Protein AF-A0A419TA39-F1 (afdb_monomer)

Radius of gyration: 21.39 Å; Cα contacts (8 Å, |Δi|>4): 377; chains: 1; bounding box: 49×34×81 Å

Foldseek 3Di:
DQLLLVLLVVVLVCLVVCVCVVLCVLLVHDSVRSNVLSVQLVCQQVPPDWDDPDLAETERCNQAVSLVVSLVVSLVVPDDPQLNVLLVVLQLVLLVQLLVLCVVQVVCVVVDPDDSLLVSLLSSLVSLCVRNLRLSSSLSSQLSSLQNNLVVVSVVCVVVVNSHHGYRRPDSSVSSNSSSNVSNNVCSVVVVVVVCVVVPVDPQPQWDDDPHDTDGVVVVVVVVVVVVVVVD

Sequence (232 aa):
MSIGIIILIGTTILIFSGLSQRALDRLRLNDKQALLVVISIIFSTFFLPDIKITDLVYINIGGAIIPLILVLYLFIKAGTKKEKLRAIVGGILSGFAIYLAGKILSGKPESFLFDLNILYGITGGIIAYILGRSRRSAFIAGVLGVIFSDIIQFILNIYRGYNVPVFFGGAGAFDSTILAGVSALFLAETIGEFREKIQGGTNKKDMKFEGGEFTNILDERVKIKRDDENEK

InterPro domains:
  IPR011672 Protein of unknown function DUF1614 [PF07758] (44-187)

Mean predicted aligned error: 8.71 Å

Solvent-accessible surface area (backbone atoms only — not comparable to full-atom values): 11677 Å² total; per-residue (Å²): 130,63,64,28,59,54,50,48,53,53,49,50,52,34,49,78,70,54,73,35,48,68,64,32,54,66,53,75,40,54,71,68,58,50,48,50,52,51,52,49,27,56,49,31,61,77,74,49,77,62,46,73,79,50,96,48,38,30,39,18,50,27,31,32,51,50,52,47,51,51,36,50,54,42,55,70,70,47,89,43,73,67,51,47,51,25,15,52,54,12,8,52,55,10,4,52,50,34,39,48,48,50,67,65,49,68,80,51,63,89,79,51,98,60,64,64,39,57,53,39,4,49,52,12,3,54,43,0,18,72,49,23,54,40,43,48,21,0,24,34,0,3,36,40,3,47,56,41,18,47,49,51,53,48,55,52,30,55,75,71,70,46,94,65,67,41,52,38,22,29,81,55,42,21,28,15,19,48,37,2,21,51,46,1,27,49,52,16,46,60,53,44,51,52,50,48,49,73,76,58,70,62,94,63,78,47,55,46,81,57,100,90,46,79,45,49,55,63,60,52,55,52,47,54,54,53,55,65,62,72,77,112

Secondary structure (DSSP, 8-state):
--HHHHHHHHHHHHHHTTTTHHHHHHHT--HHHHHHHHHHHHHHHHH---EEEETTEEE-IIIIIHHHHHHHHHHHH-S-HHHHHHHHHHHHHHHHHHHHHHHHHTT-GGG-SS-HHHHHHHHHHHHHHHHH-SHHHHHHHHHHHHHHHHHHHHHHHHHTT----EEET-HHHHHHHHHHHHHHHHHHHHHHHHHHHHTTS-SSTTEEEETTEEEEHHHHHHHHHHHHHHT-

Structure (mmCIF, N/CA/C/O backbone):
data_AF-A0A419TA39-F1
#
_entry.id   AF-A0A419T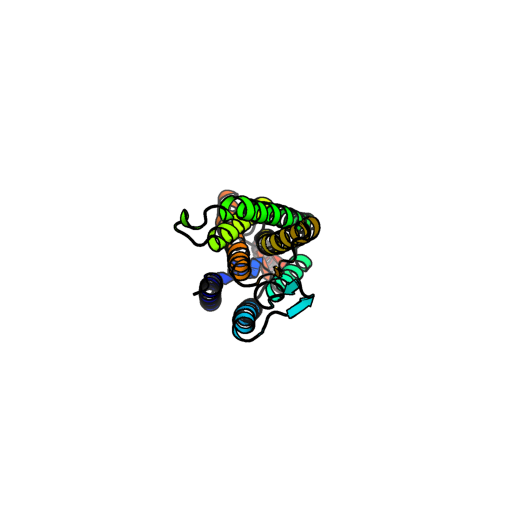A39-F1
#
loop_
_atom_site.group_PDB
_atom_site.id
_atom_site.type_symbol
_atom_site.label_atom_id
_atom_site.label_alt_id
_atom_site.label_comp_id
_atom_site.label_asym_id
_atom_site.label_entity_id
_atom_site.label_seq_id
_atom_site.pdbx_PDB_ins_code
_atom_site.Cartn_x
_atom_site.Cartn_y
_atom_site.Cartn_z
_atom_site.occupancy
_atom_site.B_iso_or_equiv
_atom_site.auth_seq_id
_atom_site.auth_comp_id
_atom_site.auth_asym_id
_atom_site.auth_atom_id
_atom_site.pdbx_PDB_model_num
ATOM 1 N N . MET A 1 1 ? 11.536 16.182 -4.884 1.00 67.38 1 MET A N 1
ATOM 2 C CA . MET A 1 1 ? 11.483 15.241 -3.740 1.00 67.38 1 MET A CA 1
ATOM 3 C C . MET A 1 1 ? 10.388 14.234 -4.027 1.00 67.38 1 MET A C 1
ATOM 5 O O . MET A 1 1 ? 9.363 14.659 -4.545 1.00 67.38 1 MET A O 1
ATOM 9 N N . SER A 1 2 ? 10.600 12.946 -3.742 1.00 89.12 2 SER A N 1
ATOM 10 C CA . SER A 1 2 ? 9.552 11.930 -3.931 1.00 89.12 2 SER A CA 1
ATOM 11 C C . SER A 1 2 ? 8.360 12.246 -3.020 1.00 89.12 2 SER A C 1
ATOM 13 O O . SER A 1 2 ? 8.537 12.590 -1.844 1.00 89.12 2 SER A O 1
ATOM 15 N N . ILE A 1 3 ? 7.146 12.178 -3.569 1.00 91.69 3 ILE A N 1
ATOM 16 C CA . ILE A 1 3 ? 5.930 12.520 -2.820 1.00 91.69 3 ILE A CA 1
ATOM 17 C C . ILE A 1 3 ? 5.660 11.490 -1.718 1.00 91.69 3 ILE A C 1
ATOM 19 O O . ILE A 1 3 ? 5.201 11.850 -0.636 1.00 91.69 3 ILE A O 1
ATOM 23 N N . GLY A 1 4 ? 6.028 10.227 -1.943 1.00 93.00 4 GLY A N 1
ATOM 24 C CA . GLY A 1 4 ? 5.956 9.159 -0.954 1.00 93.00 4 GLY A CA 1
ATOM 25 C C . GLY A 1 4 ? 6.785 9.480 0.286 1.00 93.00 4 GLY A C 1
ATOM 26 O O . GLY A 1 4 ? 6.287 9.336 1.399 1.00 93.00 4 GLY A O 1
ATOM 27 N N . ILE A 1 5 ? 8.002 10.013 0.126 1.00 95.00 5 ILE A N 1
ATOM 28 C CA . ILE A 1 5 ? 8.833 10.439 1.265 1.00 95.00 5 ILE A CA 1
ATOM 29 C C . ILE A 1 5 ? 8.151 11.566 2.047 1.00 95.00 5 ILE A C 1
ATOM 31 O O . ILE A 1 5 ? 8.101 11.512 3.274 1.00 95.00 5 ILE A O 1
ATOM 35 N N . ILE A 1 6 ? 7.577 12.557 1.358 1.00 95.44 6 ILE A N 1
ATOM 36 C CA . ILE A 1 6 ? 6.848 13.658 2.009 1.00 95.44 6 ILE A CA 1
ATOM 37 C C . ILE A 1 6 ? 5.670 13.108 2.826 1.00 95.44 6 ILE A C 1
ATOM 39 O O . ILE A 1 6 ? 5.486 13.487 3.984 1.00 95.44 6 ILE A O 1
ATOM 43 N N . ILE A 1 7 ? 4.908 12.170 2.259 1.00 96.19 7 ILE A N 1
ATOM 44 C CA . ILE A 1 7 ? 3.781 11.520 2.937 1.00 96.19 7 ILE A CA 1
ATOM 45 C C . ILE A 1 7 ? 4.253 10.709 4.145 1.00 96.19 7 ILE A C 1
ATOM 47 O O . ILE A 1 7 ? 3.605 10.754 5.188 1.00 96.19 7 ILE A O 1
ATOM 51 N N . LEU A 1 8 ? 5.372 9.988 4.050 1.00 97.00 8 LEU A N 1
ATOM 52 C CA . LEU A 1 8 ? 5.925 9.216 5.169 1.00 97.00 8 LEU A CA 1
ATOM 53 C C . LEU A 1 8 ? 6.427 10.119 6.297 1.00 97.00 8 LEU A C 1
ATOM 55 O O . LEU A 1 8 ? 6.184 9.820 7.466 1.00 97.00 8 LEU A O 1
ATOM 59 N N . ILE A 1 9 ? 7.066 11.244 5.970 1.00 96.88 9 ILE A N 1
ATOM 60 C CA . ILE A 1 9 ? 7.462 12.256 6.958 1.00 96.88 9 ILE A CA 1
ATOM 61 C C . ILE A 1 9 ? 6.215 12.832 7.638 1.00 96.88 9 ILE A C 1
ATOM 63 O O . ILE A 1 9 ? 6.140 12.849 8.866 1.00 96.88 9 ILE A O 1
ATOM 67 N N . GLY A 1 10 ? 5.197 13.223 6.866 1.00 96.81 10 GLY A N 1
ATOM 68 C CA . GLY A 1 10 ? 3.920 13.685 7.414 1.00 96.81 10 GLY A CA 1
ATOM 69 C C . GLY A 1 10 ? 3.252 12.632 8.304 1.00 96.81 10 GLY A C 1
ATOM 70 O O . GLY A 1 10 ? 2.831 12.931 9.417 1.00 96.81 10 GLY A O 1
ATOM 71 N N . THR A 1 11 ? 3.240 11.372 7.866 1.00 96.31 11 THR A N 1
ATOM 72 C CA . THR A 1 11 ? 2.708 10.239 8.637 1.00 96.31 11 THR A CA 1
ATOM 73 C C . THR A 1 11 ? 3.475 10.055 9.945 1.00 96.31 11 THR A C 1
ATOM 75 O O . THR A 1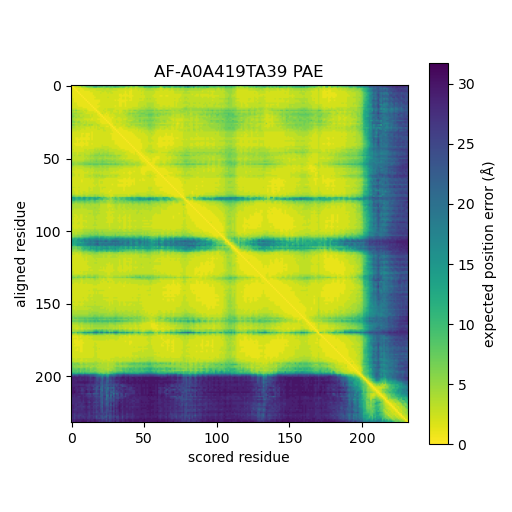 11 ? 2.860 9.863 10.988 1.00 96.31 11 THR A O 1
ATOM 78 N N . THR A 1 12 ? 4.802 10.184 9.922 1.00 96.62 12 THR A N 1
ATOM 79 C CA . THR A 1 12 ? 5.656 10.124 11.118 1.00 96.62 12 THR A CA 1
ATOM 80 C C . THR A 1 12 ? 5.260 11.201 12.128 1.00 96.62 12 THR A C 1
ATOM 82 O O . THR A 1 12 ? 5.055 10.896 13.302 1.00 96.62 12 THR A O 1
ATOM 85 N N . ILE A 1 13 ? 5.069 12.443 11.672 1.00 96.94 13 ILE A N 1
ATOM 86 C CA . ILE A 1 13 ? 4.620 13.562 12.515 1.00 96.94 13 ILE A CA 1
ATOM 87 C C . ILE A 1 13 ? 3.228 13.282 13.108 1.00 96.94 13 ILE A C 1
ATOM 89 O O . ILE A 1 13 ? 3.001 13.509 14.298 1.00 96.94 13 ILE A O 1
ATOM 93 N N . LEU A 1 14 ? 2.297 12.744 12.314 1.00 95.50 14 LEU A N 1
ATOM 94 C CA . LEU A 1 14 ? 0.956 12.380 12.790 1.00 95.50 14 LEU A CA 1
ATOM 95 C C . LEU A 1 14 ? 0.980 11.257 13.841 1.00 95.50 14 LEU A C 1
ATOM 97 O O . LEU A 1 14 ? 0.165 11.264 14.76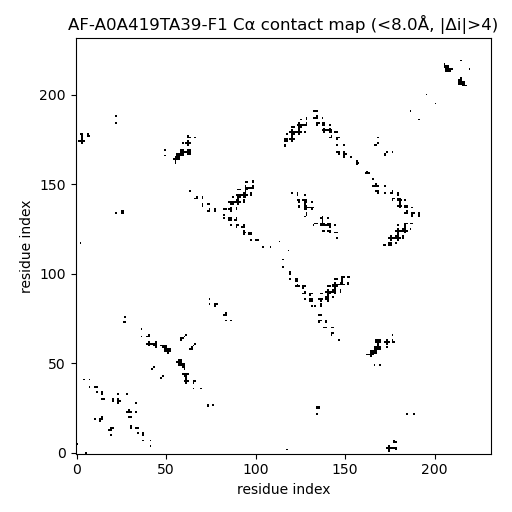3 1.00 95.50 14 LEU A O 1
ATOM 101 N N . ILE A 1 15 ? 1.914 10.307 13.731 1.00 94.50 15 ILE A N 1
ATOM 102 C CA . ILE A 1 15 ? 2.096 9.252 14.738 1.00 94.50 15 ILE A CA 1
ATOM 103 C C . ILE A 1 15 ? 2.667 9.846 16.030 1.00 94.50 15 ILE A C 1
ATOM 105 O O . ILE A 1 15 ? 2.098 9.623 17.093 1.00 94.50 15 ILE A O 1
ATOM 109 N N . PHE A 1 16 ? 3.729 10.656 15.953 1.00 93.62 16 PHE A N 1
ATOM 110 C CA . PHE A 1 16 ? 4.330 11.283 17.140 1.00 93.62 16 PHE A CA 1
ATOM 111 C C . PHE A 1 16 ? 3.381 12.235 17.874 1.00 93.62 16 PHE A C 1
ATOM 113 O O . PHE A 1 16 ? 3.417 12.312 19.098 1.00 93.62 16 PHE A O 1
ATOM 120 N N . SER A 1 17 ? 2.523 12.945 17.141 1.00 93.94 17 SER A N 1
ATOM 121 C CA . SER A 1 17 ? 1.501 13.830 17.722 1.00 93.94 17 SER A CA 1
ATOM 122 C C . SER A 1 17 ? 0.288 13.085 18.295 1.00 93.94 17 SER A C 1
ATOM 124 O O . SER A 1 17 ? -0.606 13.720 18.848 1.00 93.94 17 SER A O 1
ATOM 126 N N . GLY A 1 18 ? 0.220 11.757 18.153 1.00 90.94 18 GLY A N 1
ATOM 127 C CA . GLY A 1 18 ? -0.909 10.940 18.607 1.00 90.94 18 GLY A CA 1
ATOM 128 C C . GLY A 1 18 ? -2.174 11.072 17.748 1.00 90.94 18 GLY A C 1
ATOM 129 O O . GLY A 1 18 ? -3.167 10.394 18.006 1.00 90.94 18 GLY A O 1
ATOM 130 N N . LEU A 1 19 ? -2.158 11.886 16.686 1.00 90.94 19 LEU A N 1
ATOM 131 C CA . LEU A 1 19 ? -3.310 12.091 15.800 1.00 90.94 19 LEU A CA 1
ATOM 132 C C . LEU A 1 19 ? -3.682 10.821 15.019 1.00 90.94 19 LEU A C 1
ATOM 134 O O . LEU A 1 19 ? -4.853 10.612 14.699 1.00 90.94 19 LEU A O 1
ATOM 138 N N . SER A 1 20 ? -2.703 9.952 14.759 1.00 90.44 20 SER A N 1
ATOM 139 C CA . SER A 1 20 ? -2.903 8.680 14.056 1.00 90.44 20 SER A CA 1
ATOM 140 C C . SER A 1 20 ? -3.376 7.525 14.944 1.00 90.44 20 SER A C 1
ATOM 142 O O . SER A 1 20 ? -3.654 6.461 14.395 1.00 90.44 20 SER A O 1
ATOM 144 N N . GLN A 1 21 ? -3.492 7.687 16.271 1.00 88.50 21 GLN A N 1
ATOM 145 C CA . GLN A 1 21 ? -3.780 6.573 17.197 1.00 88.50 21 GLN A CA 1
ATOM 146 C C . GLN A 1 21 ? -5.019 5.773 16.786 1.00 88.50 21 GLN A C 1
ATOM 148 O O . GLN A 1 21 ? -4.950 4.558 16.628 1.00 88.50 21 GLN A O 1
ATOM 153 N N . ARG A 1 22 ? -6.125 6.459 16.469 1.00 87.44 22 ARG A N 1
ATOM 154 C CA . ARG A 1 22 ? -7.355 5.804 15.992 1.00 87.44 22 ARG A CA 1
ATOM 155 C C . ARG A 1 22 ? -7.129 4.989 14.718 1.00 87.44 22 ARG A C 1
ATOM 157 O O . ARG A 1 22 ? -7.529 3.826 14.655 1.00 87.44 22 ARG A O 1
ATOM 164 N N . ALA A 1 23 ? -6.450 5.560 13.724 1.00 89.75 23 ALA A N 1
ATOM 165 C CA . ALA A 1 23 ? -6.158 4.863 12.474 1.00 89.75 23 ALA A CA 1
ATOM 166 C C . ALA A 1 23 ? -5.243 3.643 12.705 1.00 89.75 23 ALA A C 1
ATOM 168 O O . ALA A 1 23 ? -5.501 2.568 12.156 1.00 89.75 23 ALA A O 1
ATOM 169 N N . LEU A 1 24 ? -4.216 3.777 13.553 1.00 89.69 24 LEU A N 1
ATOM 170 C CA . LEU A 1 24 ? -3.286 2.699 13.906 1.00 89.69 24 LEU A CA 1
ATOM 171 C C . LEU A 1 24 ? -3.961 1.568 14.692 1.00 89.69 24 LEU A C 1
ATOM 173 O O . LEU A 1 24 ? -3.764 0.394 14.363 1.00 89.69 24 LEU A O 1
ATOM 177 N N . ASP A 1 25 ? -4.838 1.899 15.639 1.00 88.31 25 ASP A N 1
ATOM 178 C CA . ASP A 1 25 ? -5.627 0.927 16.399 1.00 88.31 25 ASP A CA 1
ATOM 179 C C . ASP A 1 25 ? -6.501 0.084 15.470 1.00 88.31 25 ASP A C 1
ATOM 181 O O . ASP A 1 25 ? -6.571 -1.147 15.582 1.00 88.31 25 ASP A O 1
ATOM 185 N N . ARG A 1 26 ? -7.132 0.723 14.474 1.00 87.62 26 ARG A N 1
ATOM 186 C CA . ARG A 1 26 ? -7.903 0.010 13.445 1.00 87.62 26 ARG A CA 1
ATOM 187 C C . ARG A 1 26 ? -7.018 -0.890 12.585 1.00 87.62 26 ARG A C 1
ATOM 189 O O . ARG A 1 26 ? -7.497 -1.939 12.149 1.00 87.62 26 ARG A O 1
ATOM 196 N N . LEU A 1 27 ? -5.748 -0.538 12.381 1.00 90.94 27 LEU A N 1
ATOM 197 C CA . LEU A 1 27 ? -4.744 -1.388 11.736 1.00 90.94 27 LEU A CA 1
ATOM 198 C C . LEU A 1 27 ? -4.153 -2.462 12.664 1.00 90.94 27 LEU A C 1
ATOM 200 O O . LEU A 1 27 ? -3.439 -3.339 12.189 1.00 90.94 27 LEU A O 1
ATOM 204 N N . ARG A 1 28 ? -4.490 -2.486 13.959 1.00 89.19 28 ARG A N 1
ATOM 205 C CA . ARG A 1 28 ? -3.858 -3.374 14.954 1.00 89.19 28 ARG A CA 1
ATOM 206 C C . ARG A 1 28 ? -2.338 -3.187 15.013 1.00 89.19 28 ARG A C 1
ATOM 208 O O . ARG A 1 28 ? -1.595 -4.169 15.136 1.00 89.19 28 ARG A O 1
ATOM 215 N N . LEU A 1 29 ? -1.898 -1.941 14.897 1.00 92.62 29 LEU A N 1
ATOM 216 C CA . LEU A 1 29 ? -0.520 -1.516 15.102 1.00 92.62 29 LEU A CA 1
ATOM 217 C C . LEU A 1 29 ? -0.465 -0.649 16.352 1.00 92.62 29 LEU A C 1
ATOM 219 O O . LEU A 1 29 ? -1.345 0.178 16.555 1.00 92.62 29 LEU A O 1
ATOM 223 N N . ASN A 1 30 ? 0.577 -0.820 17.160 1.00 92.62 30 ASN A N 1
ATOM 224 C CA . ASN A 1 30 ? 0.920 0.195 18.152 1.00 92.62 30 ASN A CA 1
ATOM 225 C C . ASN A 1 30 ? 1.828 1.269 17.527 1.00 92.62 30 ASN A C 1
ATOM 227 O O . ASN A 1 30 ? 2.431 1.049 16.471 1.00 92.62 30 ASN A O 1
ATOM 231 N N . ASP A 1 31 ? 1.965 2.409 18.203 1.00 92.75 31 ASP A N 1
ATOM 232 C CA . ASP A 1 31 ? 2.747 3.551 17.712 1.00 92.75 31 ASP A CA 1
ATOM 233 C C . ASP A 1 31 ? 4.194 3.166 17.371 1.00 92.75 31 ASP A C 1
ATOM 235 O O . ASP A 1 31 ? 4.722 3.566 16.334 1.00 92.75 31 ASP A O 1
ATOM 239 N N . LYS A 1 32 ? 4.823 2.310 18.191 1.00 94.38 32 LYS A N 1
ATOM 240 C CA . LYS A 1 32 ? 6.198 1.828 17.971 1.00 94.38 32 LYS A CA 1
ATOM 241 C C . LYS A 1 32 ? 6.322 0.988 16.700 1.00 94.38 32 LYS A C 1
ATOM 243 O O . LYS A 1 32 ? 7.275 1.159 15.949 1.00 94.38 32 LYS A O 1
ATOM 248 N N . GLN A 1 33 ? 5.377 0.084 16.453 1.00 95.94 33 GLN A N 1
ATOM 249 C CA . GLN A 1 33 ? 5.335 -0.749 15.252 1.00 95.94 33 GLN A CA 1
ATOM 250 C C . GLN A 1 33 ? 5.105 0.107 14.010 1.00 95.94 33 GLN A C 1
ATOM 252 O O . GLN A 1 33 ? 5.783 -0.088 13.005 1.00 95.94 33 GLN A O 1
ATOM 257 N N . ALA A 1 34 ? 4.182 1.068 14.084 1.00 95.50 34 ALA A N 1
ATOM 258 C CA . ALA A 1 34 ? 3.906 1.978 12.980 1.00 95.50 34 ALA A CA 1
ATOM 259 C C . ALA A 1 34 ? 5.136 2.830 12.631 1.00 95.50 34 ALA A C 1
ATOM 261 O O . ALA A 1 34 ? 5.530 2.888 11.466 1.00 95.50 34 ALA A O 1
ATOM 262 N N . LEU A 1 35 ? 5.792 3.412 13.641 1.00 97.00 35 LEU A N 1
ATOM 263 C CA . LEU A 1 35 ? 7.049 4.145 13.479 1.00 97.00 35 LEU A CA 1
ATOM 264 C C . LEU A 1 35 ? 8.152 3.268 12.893 1.00 97.00 35 LEU A C 1
ATOM 266 O O . LEU A 1 35 ? 8.818 3.692 11.955 1.00 97.00 35 LEU A O 1
ATOM 270 N N . LEU A 1 36 ? 8.320 2.042 13.394 1.00 97.81 36 LEU A N 1
ATOM 271 C CA . LEU A 1 36 ? 9.325 1.112 12.883 1.00 97.81 36 LEU A CA 1
ATOM 272 C C . LEU A 1 36 ? 9.113 0.844 11.396 1.00 97.81 36 LEU A C 1
ATOM 274 O O . LEU A 1 36 ? 10.076 0.906 10.636 1.00 97.81 36 LEU A O 1
ATOM 278 N N . VAL A 1 37 ? 7.875 0.591 10.966 1.00 97.56 37 VAL A N 1
ATOM 279 C CA . VAL A 1 37 ? 7.567 0.362 9.550 1.00 97.56 37 VAL A CA 1
ATOM 280 C C . VAL A 1 37 ? 7.889 1.599 8.715 1.00 97.56 37 VAL A C 1
ATOM 282 O O . VAL A 1 37 ? 8.608 1.483 7.727 1.00 97.56 37 VAL A O 1
ATOM 285 N N . VAL A 1 38 ? 7.417 2.782 9.118 1.00 97.38 38 VAL A N 1
ATOM 286 C CA . VAL A 1 38 ? 7.650 4.026 8.366 1.00 97.38 38 VAL A CA 1
ATOM 287 C C . VAL A 1 38 ? 9.143 4.352 8.271 1.00 97.38 38 VAL A C 1
ATOM 289 O O . VAL A 1 38 ? 9.643 4.617 7.180 1.00 97.38 38 VAL A O 1
ATOM 292 N N . ILE A 1 39 ? 9.877 4.258 9.382 1.00 97.31 39 ILE A N 1
ATOM 293 C CA . ILE A 1 39 ? 11.327 4.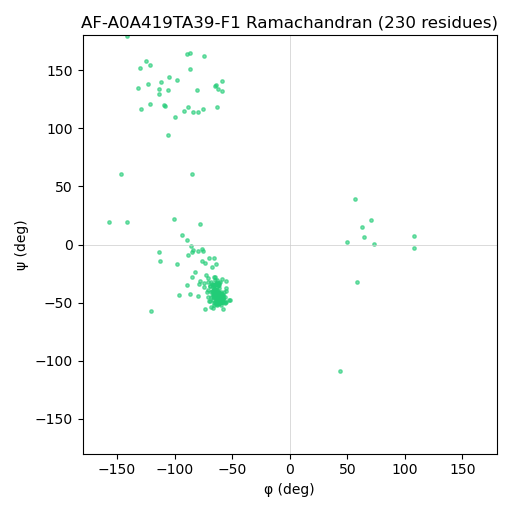490 9.416 1.00 97.31 39 ILE A CA 1
ATOM 294 C C . ILE A 1 39 ? 12.055 3.454 8.560 1.00 97.31 39 ILE A C 1
ATOM 296 O O . ILE A 1 39 ? 12.975 3.814 7.835 1.00 97.31 39 ILE A O 1
ATOM 300 N N . SER A 1 40 ? 11.627 2.190 8.588 1.00 98.00 40 SER A N 1
ATOM 301 C CA . SER A 1 40 ? 12.227 1.130 7.772 1.00 98.00 40 SER A CA 1
ATOM 302 C C . SER A 1 40 ? 12.014 1.380 6.278 1.00 98.00 40 SER A C 1
ATOM 304 O O . SER A 1 40 ? 12.935 1.175 5.489 1.00 98.00 40 SER A O 1
ATOM 306 N N . ILE A 1 41 ? 10.838 1.875 5.874 1.00 97.38 41 ILE A N 1
ATOM 307 C CA . ILE A 1 41 ? 10.572 2.280 4.487 1.00 97.38 41 ILE A CA 1
ATOM 308 C C . ILE A 1 41 ? 11.490 3.440 4.086 1.00 97.38 41 ILE A C 1
ATOM 310 O O . ILE A 1 41 ? 12.167 3.352 3.065 1.00 97.38 41 ILE A O 1
ATOM 314 N N . ILE A 1 42 ? 11.561 4.502 4.896 1.00 96.38 42 ILE A N 1
ATOM 315 C CA . ILE A 1 42 ? 12.421 5.661 4.609 1.00 96.38 42 ILE A CA 1
ATOM 316 C C . ILE A 1 42 ? 13.888 5.223 4.512 1.00 96.38 42 ILE A C 1
ATOM 318 O O . ILE A 1 42 ? 14.553 5.500 3.518 1.00 96.38 42 ILE A O 1
ATOM 322 N N . PHE A 1 43 ? 14.384 4.502 5.517 1.00 96.69 43 PHE A N 1
ATOM 323 C CA . PHE A 1 43 ? 15.771 4.053 5.587 1.00 96.69 43 PHE A CA 1
ATOM 324 C C . PHE A 1 43 ? 16.134 3.156 4.400 1.00 96.69 43 PHE A C 1
ATOM 326 O O . PHE A 1 43 ? 17.118 3.409 3.711 1.00 96.69 43 PHE A O 1
ATOM 333 N N . SER A 1 44 ? 15.319 2.142 4.106 1.00 95.00 44 SER A N 1
ATOM 334 C CA . SER A 1 44 ? 15.586 1.250 2.972 1.00 95.00 44 SER A CA 1
ATOM 335 C C . SER A 1 44 ? 15.590 1.981 1.630 1.00 95.00 44 SER A C 1
ATOM 337 O O . SER A 1 44 ? 16.412 1.656 0.785 1.00 95.00 44 SER A O 1
ATOM 339 N N . THR A 1 45 ? 14.746 3.002 1.456 1.00 91.31 45 THR A N 1
ATOM 340 C CA . THR A 1 45 ? 14.683 3.793 0.215 1.00 91.31 45 THR A CA 1
ATOM 341 C C . THR A 1 45 ? 15.963 4.594 -0.040 1.00 91.31 45 THR A C 1
ATOM 343 O O . THR A 1 45 ? 16.355 4.763 -1.189 1.00 91.31 45 THR A O 1
ATOM 346 N N . PHE A 1 46 ? 16.625 5.090 1.011 1.00 91.19 46 PHE A N 1
ATOM 347 C CA . PHE A 1 46 ? 17.854 5.879 0.870 1.00 91.19 46 PHE A CA 1
ATOM 348 C C . PHE A 1 46 ? 19.131 5.039 0.862 1.00 91.19 46 PHE A C 1
ATOM 350 O O . PHE A 1 46 ? 20.099 5.413 0.204 1.00 91.19 46 PHE A O 1
ATOM 357 N N . PHE A 1 47 ? 19.157 3.946 1.625 1.00 94.12 47 PHE A N 1
ATOM 358 C CA . PHE A 1 47 ? 20.402 3.248 1.948 1.00 94.12 47 PHE A CA 1
ATOM 359 C C . PHE A 1 47 ? 20.527 1.858 1.329 1.00 94.12 47 PHE A C 1
ATOM 361 O O . PHE A 1 47 ? 21.628 1.310 1.331 1.00 94.12 47 PHE A O 1
ATOM 368 N N . LEU A 1 48 ? 19.442 1.268 0.817 1.00 94.88 48 LEU A N 1
ATOM 369 C CA . LEU A 1 48 ? 19.479 -0.078 0.253 1.00 94.88 48 LEU A CA 1
ATOM 370 C C . LEU A 1 48 ? 19.209 -0.058 -1.259 1.00 94.88 48 LEU A C 1
ATOM 372 O O . LEU A 1 48 ? 18.264 0.597 -1.698 1.00 94.88 48 LEU A O 1
ATOM 376 N N . PRO A 1 49 ? 20.007 -0.783 -2.063 1.00 93.56 49 PRO A N 1
ATOM 377 C CA . PRO A 1 49 ? 19.757 -0.913 -3.492 1.00 93.56 49 PRO A CA 1
ATOM 378 C C . PRO A 1 49 ? 18.575 -1.850 -3.775 1.00 93.56 49 PRO A C 1
ATOM 380 O O . PRO A 1 49 ? 18.202 -2.686 -2.945 1.00 93.56 49 PRO A O 1
ATOM 383 N N . ASP A 1 50 ? 18.028 -1.754 -4.986 1.00 94.69 50 ASP A N 1
ATOM 384 C CA . ASP A 1 50 ? 17.015 -2.692 -5.469 1.00 94.69 50 ASP A CA 1
ATOM 385 C C . ASP A 1 50 ? 17.587 -4.111 -5.580 1.00 94.69 50 ASP A C 1
ATOM 387 O O . ASP A 1 50 ? 18.694 -4.331 -6.082 1.00 94.69 50 ASP A O 1
ATOM 391 N N . ILE A 1 51 ? 16.806 -5.101 -5.146 1.00 96.25 51 ILE A N 1
ATOM 392 C CA . ILE A 1 51 ? 17.197 -6.507 -5.214 1.00 96.25 51 ILE A CA 1
ATOM 393 C C . ILE A 1 51 ? 16.954 -7.012 -6.635 1.00 96.25 51 ILE A C 1
ATOM 395 O O . ILE A 1 51 ? 15.808 -7.124 -7.078 1.00 96.25 51 ILE A O 1
ATOM 399 N N . LYS A 1 52 ? 18.031 -7.355 -7.345 1.00 96.50 52 LYS A N 1
ATOM 400 C CA . LYS A 1 52 ? 17.964 -7.997 -8.661 1.00 96.50 52 LYS A CA 1
ATOM 401 C C . LYS A 1 52 ? 17.586 -9.473 -8.508 1.00 96.50 52 LYS A C 1
ATOM 403 O O . LYS A 1 52 ? 18.348 -10.243 -7.930 1.00 96.50 52 LYS A O 1
ATOM 408 N N . ILE A 1 53 ? 16.436 -9.869 -9.052 1.00 96.00 53 ILE A N 1
ATOM 409 C CA . ILE A 1 53 ? 15.981 -11.271 -9.079 1.00 96.00 53 ILE A CA 1
ATOM 410 C C . ILE A 1 53 ? 16.342 -11.925 -10.414 1.00 96.00 53 ILE A C 1
ATOM 412 O O . ILE A 1 53 ? 16.825 -13.052 -10.453 1.00 96.00 53 ILE A O 1
ATOM 416 N N . THR A 1 54 ? 16.124 -11.202 -11.512 1.00 94.06 54 THR A N 1
ATOM 417 C CA . THR A 1 54 ? 16.525 -11.592 -12.873 1.00 94.06 54 THR A CA 1
ATOM 418 C C . THR A 1 54 ? 17.016 -10.354 -13.623 1.00 94.06 54 THR A C 1
ATOM 420 O O . THR A 1 54 ? 16.971 -9.249 -13.084 1.00 94.06 54 THR A O 1
ATOM 423 N N . ASP A 1 55 ? 17.444 -10.495 -14.878 1.00 92.44 55 ASP A N 1
ATOM 424 C CA . ASP A 1 55 ? 17.786 -9.340 -15.724 1.00 92.44 55 ASP A CA 1
ATOM 425 C C . ASP A 1 55 ? 16.588 -8.422 -16.028 1.00 92.44 55 ASP A C 1
ATOM 427 O O . ASP A 1 55 ? 16.778 -7.274 -16.420 1.00 92.44 55 ASP A O 1
ATOM 431 N N . LEU A 1 56 ? 15.357 -8.901 -15.811 1.00 93.75 56 LEU A N 1
ATOM 432 C CA . LEU A 1 56 ? 14.125 -8.153 -16.072 1.00 93.75 56 LEU A CA 1
ATOM 433 C C . LEU A 1 56 ? 13.334 -7.800 -14.806 1.00 93.75 56 LEU A C 1
ATOM 435 O O . LEU A 1 56 ? 12.341 -7.082 -14.903 1.00 93.75 56 LEU A O 1
ATOM 439 N N . VAL A 1 57 ? 13.733 -8.297 -13.631 1.00 95.69 57 VAL A N 1
ATOM 440 C CA . VAL A 1 57 ? 12.966 -8.151 -12.384 1.00 95.69 57 VAL A CA 1
ATOM 441 C C . VAL A 1 57 ? 13.849 -7.617 -11.273 1.00 95.69 57 VAL A C 1
ATOM 443 O O . VAL A 1 57 ? 14.769 -8.297 -10.811 1.00 95.69 57 VAL A O 1
ATOM 446 N N . TYR A 1 58 ? 13.485 -6.430 -10.801 1.00 96.25 58 TYR A N 1
ATOM 447 C CA . TYR A 1 58 ? 14.099 -5.741 -9.678 1.00 96.25 58 TYR A CA 1
ATOM 448 C C . TYR A 1 58 ? 13.027 -5.451 -8.633 1.00 96.25 58 TYR A C 1
ATOM 450 O O . TYR A 1 58 ? 11.910 -5.071 -8.980 1.00 96.25 58 TYR A O 1
ATOM 458 N N . ILE A 1 59 ? 13.341 -5.645 -7.355 1.00 96.56 59 ILE A N 1
ATOM 459 C CA . ILE A 1 59 ? 12.391 -5.433 -6.258 1.00 96.56 59 ILE A CA 1
ATOM 460 C C . ILE A 1 59 ? 12.952 -4.388 -5.300 1.00 96.56 59 ILE A C 1
ATOM 462 O O . ILE A 1 59 ? 14.008 -4.593 -4.698 1.00 96.56 59 ILE A O 1
ATOM 466 N N . ASN A 1 60 ? 12.216 -3.292 -5.120 1.00 96.44 60 ASN A N 1
ATOM 467 C CA . ASN A 1 60 ? 12.576 -2.256 -4.164 1.00 96.44 60 ASN A CA 1
ATOM 468 C C . ASN A 1 60 ? 12.167 -2.654 -2.738 1.00 96.44 60 ASN A C 1
ATOM 470 O O . ASN A 1 60 ? 11.038 -3.085 -2.475 1.00 96.44 60 ASN A O 1
ATOM 474 N N . ILE A 1 61 ? 13.080 -2.485 -1.784 1.00 96.44 61 ILE A N 1
ATOM 475 C CA . ILE A 1 61 ? 12.843 -2.903 -0.398 1.00 96.44 61 ILE A CA 1
ATOM 476 C C . ILE A 1 61 ? 11.805 -1.998 0.284 1.00 96.44 61 ILE A C 1
ATOM 478 O O . ILE A 1 61 ? 10.877 -2.501 0.923 1.00 96.44 61 ILE A O 1
ATOM 482 N N . GLY A 1 62 ? 11.932 -0.681 0.121 1.00 94.12 62 GLY A N 1
ATOM 483 C CA . GLY A 1 62 ? 11.057 0.309 0.751 1.00 94.12 62 GLY A CA 1
ATOM 484 C C . GLY A 1 62 ? 9.671 0.396 0.121 1.00 94.12 62 GLY A C 1
ATOM 485 O O . GLY A 1 62 ? 8.684 0.567 0.829 1.00 94.12 62 GLY A O 1
ATOM 486 N N . GLY A 1 63 ? 9.579 0.241 -1.196 1.00 93.19 63 GLY A N 1
ATOM 487 C CA . GLY A 1 63 ? 8.343 0.409 -1.953 1.00 93.19 63 GLY A CA 1
ATOM 488 C C . GLY A 1 63 ? 7.603 -0.879 -2.283 1.00 93.19 63 GLY A C 1
ATOM 489 O O . GLY A 1 63 ? 6.414 -0.806 -2.571 1.00 93.19 63 GLY A O 1
ATOM 490 N N . ALA A 1 64 ? 8.239 -2.052 -2.192 1.00 95.62 64 ALA A N 1
ATOM 491 C CA . ALA A 1 64 ? 7.557 -3.333 -2.385 1.00 95.62 64 ALA A CA 1
ATOM 492 C C . ALA A 1 64 ? 7.651 -4.243 -1.157 1.00 95.62 64 ALA A C 1
ATOM 494 O O . ALA A 1 64 ? 6.618 -4.628 -0.612 1.00 95.62 64 ALA A O 1
ATOM 495 N N . ILE A 1 65 ? 8.857 -4.576 -0.685 1.00 97.38 65 ILE A N 1
ATOM 496 C CA . ILE A 1 65 ? 9.027 -5.631 0.332 1.00 97.38 65 ILE A CA 1
ATOM 497 C C . ILE A 1 65 ? 8.411 -5.241 1.675 1.00 97.38 65 ILE A C 1
ATOM 499 O O . ILE A 1 65 ? 7.576 -5.976 2.202 1.00 97.38 65 ILE A O 1
ATOM 503 N N . ILE A 1 66 ? 8.794 -4.095 2.240 1.00 97.88 66 ILE A N 1
ATOM 504 C CA . ILE A 1 66 ? 8.287 -3.671 3.552 1.00 97.88 66 ILE A CA 1
ATOM 505 C C . ILE A 1 66 ? 6.767 -3.419 3.513 1.00 97.88 66 ILE A C 1
ATOM 507 O O . ILE A 1 66 ? 6.068 -3.938 4.392 1.00 97.88 66 ILE A O 1
ATOM 511 N N . PRO A 1 67 ? 6.207 -2.715 2.505 1.00 97.56 67 PRO A N 1
ATOM 512 C CA . PRO A 1 67 ? 4.761 -2.587 2.349 1.00 97.56 67 PRO A CA 1
ATOM 513 C C . PRO A 1 67 ? 4.053 -3.939 2.228 1.00 97.56 67 PRO A C 1
ATOM 515 O O . PRO A 1 67 ? 3.016 -4.140 2.861 1.00 97.56 67 PRO A O 1
ATOM 518 N N . LEU A 1 68 ? 4.620 -4.893 1.482 1.00 97.62 68 LEU A N 1
ATOM 519 C CA . LEU A 1 68 ? 4.054 -6.234 1.340 1.00 97.62 68 LEU A CA 1
ATOM 520 C C . LEU A 1 68 ? 4.067 -7.004 2.668 1.00 97.62 68 LEU A C 1
ATOM 522 O O . LEU A 1 68 ? 3.064 -7.625 3.017 1.00 97.62 68 LEU A O 1
ATOM 526 N N . ILE A 1 69 ? 5.152 -6.927 3.445 1.00 98.12 69 ILE A N 1
ATOM 527 C CA . ILE A 1 69 ? 5.227 -7.517 4.792 1.00 98.12 69 ILE A CA 1
ATOM 528 C C . ILE A 1 69 ? 4.143 -6.923 5.697 1.00 98.12 69 ILE A C 1
ATOM 530 O O . ILE A 1 69 ? 3.428 -7.669 6.373 1.00 98.12 69 ILE A O 1
ATOM 534 N N . LEU A 1 70 ? 3.977 -5.596 5.687 1.00 97.44 70 LEU A N 1
ATOM 535 C CA . LEU A 1 70 ? 2.923 -4.935 6.455 1.00 97.44 70 LEU A CA 1
ATOM 536 C C . LEU A 1 70 ? 1.537 -5.426 6.013 1.00 97.44 70 LEU A C 1
ATOM 538 O O . LEU A 1 70 ? 0.706 -5.776 6.851 1.00 97.44 70 LEU A O 1
ATOM 542 N N . VAL A 1 71 ? 1.288 -5.509 4.708 1.00 96.94 71 VAL A N 1
ATOM 543 C CA . VAL A 1 71 ? 0.035 -6.044 4.170 1.00 96.94 71 VAL A CA 1
ATOM 544 C C . VAL A 1 71 ? -0.218 -7.473 4.639 1.00 96.94 71 VAL A C 1
ATOM 546 O O . VAL A 1 71 ? -1.329 -7.769 5.078 1.00 96.94 71 VAL A O 1
ATOM 549 N N . LEU A 1 72 ? 0.785 -8.351 4.592 1.00 97.12 72 LEU A N 1
ATOM 550 C CA . LEU A 1 72 ? 0.659 -9.735 5.051 1.00 97.12 72 LEU A CA 1
ATOM 551 C C . LEU A 1 72 ? 0.321 -9.795 6.544 1.00 97.12 72 LEU A C 1
ATOM 553 O O . LEU A 1 72 ? -0.610 -10.504 6.932 1.00 97.12 72 LEU A O 1
ATOM 557 N N . TYR A 1 73 ? 0.997 -8.996 7.372 1.00 96.12 73 TYR A N 1
ATOM 558 C CA . TYR A 1 73 ? 0.686 -8.866 8.797 1.00 96.12 73 TYR A CA 1
ATOM 559 C C . TYR A 1 73 ? -0.780 -8.458 9.026 1.00 96.12 73 TYR A C 1
ATOM 561 O O . TYR A 1 73 ? -1.509 -9.105 9.790 1.00 96.12 73 TYR A O 1
ATOM 569 N N . LEU A 1 74 ? -1.246 -7.421 8.325 1.00 94.44 74 LEU A N 1
ATOM 570 C CA . LEU A 1 74 ? -2.620 -6.928 8.434 1.00 94.44 74 LEU A CA 1
ATOM 571 C C . LEU A 1 74 ? -3.639 -7.947 7.921 1.00 94.44 74 LEU A C 1
ATOM 573 O O . LEU A 1 74 ? -4.705 -8.110 8.517 1.00 94.44 74 LEU A O 1
ATOM 577 N N . PHE A 1 75 ? -3.312 -8.653 6.840 1.00 94.44 75 PHE A N 1
ATOM 578 C CA . PHE A 1 75 ? -4.154 -9.679 6.241 1.00 94.44 75 PHE A CA 1
ATOM 579 C C . PHE A 1 75 ? -4.324 -10.885 7.170 1.00 94.44 75 PHE A C 1
ATOM 581 O O . PHE A 1 75 ? -5.433 -11.406 7.325 1.00 94.44 75 PHE A O 1
ATOM 588 N N . ILE A 1 76 ? -3.254 -11.306 7.849 1.00 93.12 76 ILE A N 1
ATOM 589 C CA . ILE A 1 76 ? -3.308 -12.362 8.865 1.00 93.12 76 ILE A CA 1
ATOM 590 C C . ILE A 1 76 ? -4.208 -11.917 10.022 1.00 93.12 76 ILE A C 1
ATOM 592 O O . ILE A 1 76 ? -5.132 -12.650 10.385 1.00 93.12 76 ILE A O 1
ATOM 596 N N . LYS A 1 77 ? -4.014 -10.689 10.524 1.00 86.31 77 LYS A N 1
ATOM 597 C CA . LYS A 1 77 ? -4.799 -10.107 11.627 1.00 86.31 77 LYS A CA 1
ATOM 598 C C . LYS A 1 77 ? -6.218 -9.645 11.250 1.00 86.31 77 LYS A C 1
ATOM 600 O O . LYS A 1 77 ? -6.967 -9.216 12.138 1.00 86.31 77 LYS A O 1
ATOM 605 N N . ALA A 1 78 ? -6.607 -9.692 9.975 1.00 80.25 78 ALA A N 1
ATOM 606 C CA . ALA A 1 78 ? -7.941 -9.294 9.528 1.00 80.25 78 ALA A CA 1
ATOM 607 C C . ALA A 1 78 ? -9.016 -10.224 10.115 1.00 80.25 78 ALA A C 1
ATOM 609 O O . ALA A 1 78 ? -8.845 -11.442 10.170 1.00 80.25 78 ALA A O 1
ATOM 610 N N . GLY A 1 79 ? -10.120 -9.632 10.585 1.00 74.94 79 GLY A N 1
ATOM 611 C CA . GLY A 1 79 ? -11.022 -10.298 11.529 1.00 74.94 79 GLY A CA 1
ATOM 612 C C . GLY A 1 79 ? -11.961 -11.319 10.892 1.00 74.94 79 GLY A C 1
ATOM 613 O O . GLY A 1 79 ? -12.307 -12.308 11.526 1.00 74.94 79 GLY A O 1
ATOM 614 N N . THR A 1 80 ? -12.379 -11.105 9.639 1.00 88.69 80 THR A N 1
ATOM 615 C CA . THR A 1 80 ? -13.377 -11.964 8.979 1.00 88.69 80 THR A CA 1
ATOM 616 C C . THR A 1 80 ? -12.927 -12.422 7.596 1.00 88.69 80 THR A C 1
ATOM 618 O O . THR A 1 80 ? -12.222 -11.703 6.886 1.00 88.69 80 THR A O 1
ATOM 621 N N . LYS A 1 81 ? -13.404 -13.599 7.163 1.00 91.19 81 LYS A N 1
ATOM 622 C CA . LYS A 1 81 ? -13.186 -14.100 5.792 1.00 91.19 81 LYS A CA 1
ATOM 623 C C . LYS A 1 81 ? -13.674 -13.104 4.731 1.00 91.19 81 LYS A C 1
ATOM 625 O O . LYS A 1 81 ? -13.011 -12.919 3.717 1.00 91.19 81 LYS A O 1
ATOM 630 N N . LYS A 1 82 ? -14.793 -12.414 4.994 1.00 91.94 82 LYS A N 1
ATOM 631 C CA . LYS A 1 82 ? -15.334 -11.371 4.107 1.00 91.94 82 LYS A CA 1
ATOM 632 C C . LYS A 1 82 ? -14.371 -10.188 3.969 1.00 91.94 82 LYS A C 1
ATOM 634 O O . LYS A 1 82 ? -14.147 -9.728 2.859 1.00 91.94 82 LYS A O 1
ATOM 639 N N . GLU A 1 83 ? -13.778 -9.718 5.067 1.00 92.56 83 GLU A N 1
ATOM 640 C CA . GLU A 1 83 ? -12.793 -8.625 5.039 1.00 92.56 83 GLU A CA 1
ATOM 641 C C . GLU A 1 83 ? -11.545 -9.010 4.228 1.00 92.56 83 GLU A C 1
ATOM 643 O O . GLU A 1 83 ? -11.090 -8.227 3.398 1.00 92.56 83 GLU A O 1
ATOM 648 N N . LYS A 1 84 ? -11.051 -10.244 4.398 1.00 94.50 84 LYS A N 1
ATOM 649 C CA . LYS A 1 84 ? -9.916 -10.780 3.628 1.00 94.50 84 LYS A CA 1
ATOM 650 C C . LYS A 1 84 ? -10.218 -10.869 2.131 1.00 94.50 84 LYS A C 1
ATOM 652 O O . LYS A 1 84 ? -9.425 -10.401 1.319 1.00 94.50 84 LYS A O 1
ATOM 657 N N . LEU A 1 85 ? -11.382 -11.408 1.762 1.00 96.19 85 LEU A N 1
ATOM 658 C CA . LEU A 1 85 ? -11.793 -11.507 0.360 1.00 96.19 85 LEU A CA 1
ATOM 659 C C . LEU A 1 85 ? -11.886 -10.125 -0.297 1.00 96.19 85 LEU A C 1
ATOM 661 O O . LEU A 1 85 ? -11.383 -9.931 -1.398 1.00 96.19 85 LEU A O 1
ATOM 665 N N . ARG A 1 86 ? -12.476 -9.146 0.398 1.00 95.56 86 ARG A N 1
ATOM 666 C CA . ARG A 1 86 ? -12.574 -7.766 -0.094 1.00 95.56 86 ARG A CA 1
ATOM 667 C C . ARG A 1 86 ? -11.217 -7.104 -0.275 1.00 95.56 86 ARG A C 1
ATOM 669 O O . ARG A 1 86 ? -11.058 -6.343 -1.218 1.00 95.56 86 ARG A O 1
ATOM 676 N N . ALA A 1 87 ? -10.261 -7.392 0.604 1.00 96.50 87 ALA A N 1
ATOM 677 C CA . ALA A 1 87 ? -8.902 -6.883 0.484 1.00 96.50 87 ALA A CA 1
ATOM 678 C C . ALA A 1 87 ? -8.210 -7.423 -0.783 1.00 96.50 87 ALA A C 1
ATOM 680 O O . ALA A 1 87 ? -7.616 -6.650 -1.526 1.00 96.50 87 ALA A O 1
ATOM 681 N N . ILE A 1 88 ? -8.351 -8.724 -1.072 1.00 97.25 88 ILE A N 1
ATOM 682 C CA . ILE A 1 88 ? -7.774 -9.349 -2.275 1.00 97.25 88 ILE A CA 1
ATOM 683 C C . ILE A 1 88 ? -8.469 -8.849 -3.543 1.00 97.25 88 ILE A C 1
ATOM 685 O O . ILE A 1 88 ? -7.805 -8.353 -4.446 1.00 97.25 88 ILE A O 1
ATOM 689 N N . VAL A 1 89 ? -9.802 -8.944 -3.608 1.00 97.62 89 VAL A N 1
ATOM 690 C CA . VAL A 1 89 ? -10.578 -8.495 -4.778 1.00 97.62 89 VAL A CA 1
ATOM 691 C C . VAL A 1 89 ? -10.380 -6.997 -5.009 1.00 97.62 89 VAL A C 1
ATOM 693 O O . VAL A 1 89 ? -10.190 -6.568 -6.143 1.00 97.62 89 VAL A O 1
ATOM 696 N N . GLY A 1 90 ? -10.366 -6.210 -3.931 1.00 97.88 90 GLY A N 1
ATOM 697 C CA . GLY A 1 90 ? -10.063 -4.785 -3.966 1.00 97.88 90 GLY A CA 1
ATOM 698 C C . GLY A 1 90 ? -8.668 -4.501 -4.507 1.00 97.88 90 GLY A C 1
ATOM 699 O O . GLY A 1 90 ? -8.533 -3.632 -5.359 1.00 97.88 90 GLY A O 1
ATOM 700 N N . GLY A 1 91 ? -7.659 -5.259 -4.071 1.00 98.25 91 GLY A N 1
ATOM 701 C CA . GLY A 1 91 ? -6.298 -5.160 -4.592 1.00 98.25 91 GLY A CA 1
ATOM 702 C C . GLY A 1 91 ? -6.224 -5.471 -6.083 1.00 98.25 91 GLY A C 1
ATOM 703 O O . GLY A 1 91 ? -5.697 -4.668 -6.840 1.00 98.25 91 GLY A O 1
ATOM 704 N N . ILE A 1 92 ? -6.801 -6.590 -6.532 1.00 98.38 92 ILE A N 1
ATOM 705 C CA . ILE A 1 92 ? -6.774 -6.992 -7.949 1.00 98.38 92 ILE A CA 1
ATOM 706 C C . ILE A 1 92 ? -7.444 -5.933 -8.833 1.00 98.38 92 ILE A C 1
ATOM 708 O O . ILE A 1 92 ? -6.870 -5.508 -9.834 1.00 98.38 92 ILE A O 1
ATOM 712 N N . LEU A 1 93 ? -8.644 -5.480 -8.460 1.00 98.38 93 LEU A N 1
ATOM 713 C CA . LEU A 1 93 ? -9.380 -4.478 -9.235 1.00 98.38 93 LEU A CA 1
ATOM 714 C C . LEU A 1 93 ? -8.716 -3.096 -9.180 1.00 98.38 93 LEU A C 1
ATOM 716 O O . LEU A 1 93 ? -8.710 -2.391 -10.186 1.00 98.38 93 LEU A O 1
ATOM 720 N N . SER A 1 94 ? -8.125 -2.727 -8.040 1.00 98.19 94 SER A N 1
ATOM 721 C CA . SER A 1 94 ? -7.311 -1.514 -7.915 1.00 98.19 94 SER A CA 1
ATOM 722 C C . SER A 1 94 ? -6.092 -1.577 -8.834 1.00 98.19 94 SER A C 1
ATOM 724 O O . SER A 1 94 ? -5.863 -0.651 -9.606 1.00 98.19 94 SER A O 1
ATOM 726 N N . GLY A 1 95 ? -5.371 -2.699 -8.853 1.00 97.94 95 GLY A N 1
ATOM 727 C CA . GLY A 1 95 ? -4.209 -2.872 -9.723 1.00 97.94 95 GLY A CA 1
ATOM 728 C C . GLY A 1 95 ? -4.553 -2.887 -11.202 1.00 97.94 95 GLY A C 1
ATOM 729 O O . GLY A 1 95 ? -3.859 -2.259 -11.996 1.00 97.94 95 GLY A O 1
ATOM 730 N N . PHE A 1 96 ? -5.671 -3.506 -11.580 1.00 98.00 96 PHE A N 1
ATOM 731 C CA . PHE A 1 96 ? -6.164 -3.425 -12.952 1.00 98.00 96 PHE A CA 1
ATOM 732 C C . PHE A 1 96 ? -6.502 -1.984 -13.357 1.00 98.00 96 PHE A C 1
ATOM 734 O O . PHE A 1 96 ? -6.164 -1.553 -14.459 1.00 98.00 96 PHE A O 1
ATOM 741 N N . ALA A 1 97 ? -7.127 -1.214 -12.465 1.00 97.56 97 ALA A N 1
ATOM 742 C CA . ALA A 1 97 ? -7.449 0.182 -12.728 1.00 97.56 97 ALA A CA 1
ATOM 743 C C . ALA A 1 97 ? -6.204 1.078 -12.806 1.00 97.56 97 ALA A C 1
ATOM 745 O O . ALA A 1 97 ? -6.131 1.918 -13.701 1.00 97.56 97 ALA A O 1
ATOM 746 N N . ILE A 1 98 ? -5.216 0.878 -11.928 1.00 96.94 98 ILE A N 1
ATOM 747 C CA . ILE A 1 98 ? -3.929 1.585 -11.986 1.00 96.94 98 ILE A CA 1
ATOM 748 C C . ILE A 1 98 ? -3.206 1.253 -13.295 1.00 96.94 98 ILE A C 1
ATOM 750 O O . ILE A 1 98 ? -2.760 2.165 -13.985 1.00 96.94 98 ILE A O 1
ATOM 754 N N . TYR A 1 99 ? -3.172 -0.020 -13.698 1.00 95.38 99 TYR A N 1
ATOM 755 C CA . TYR A 1 99 ? -2.603 -0.434 -14.980 1.00 95.38 99 TYR A CA 1
ATOM 756 C C . TYR A 1 99 ? -3.294 0.260 -16.165 1.00 95.38 99 TYR A C 1
ATOM 758 O O . TYR A 1 99 ? -2.628 0.784 -17.061 1.00 95.38 99 TYR A O 1
ATOM 766 N N . LEU A 1 100 ? -4.631 0.293 -16.182 1.00 94.81 100 LEU A N 1
ATOM 767 C CA . LEU A 1 100 ? -5.384 0.973 -17.237 1.00 94.81 100 LEU A CA 1
ATOM 768 C C . LEU A 1 100 ? -5.118 2.478 -17.247 1.00 94.81 100 LEU A C 1
ATOM 770 O O . LEU A 1 100 ? -4.922 3.044 -18.322 1.00 94.81 100 LEU A O 1
ATOM 774 N N . ALA A 1 101 ? -5.067 3.113 -16.075 1.00 92.19 101 ALA A N 1
ATOM 775 C CA . ALA A 1 101 ? -4.690 4.515 -15.950 1.00 92.19 101 ALA A CA 1
ATOM 776 C C . ALA A 1 101 ? -3.283 4.745 -16.517 1.00 92.19 101 ALA A C 1
ATOM 778 O O . ALA A 1 101 ? -3.101 5.633 -17.345 1.00 92.19 101 ALA A O 1
ATOM 779 N N . GLY A 1 102 ? -2.322 3.882 -16.178 1.00 90.00 102 GLY A N 1
ATOM 780 C CA . GLY A 1 102 ? -0.976 3.888 -16.742 1.00 90.00 102 GLY A CA 1
ATOM 781 C C . GLY A 1 102 ? -0.982 3.810 -18.263 1.00 90.00 102 GLY A C 1
ATOM 782 O O . GLY A 1 102 ? -0.388 4.647 -18.941 1.00 90.00 102 GLY A O 1
ATOM 783 N N . LYS A 1 103 ? -1.727 2.857 -18.820 1.00 89.56 103 LYS A N 1
ATOM 784 C CA . LYS A 1 103 ? -1.833 2.653 -20.268 1.00 89.56 103 LYS A CA 1
ATOM 785 C C . LYS A 1 103 ? -2.458 3.847 -20.999 1.00 89.56 103 LYS A C 1
ATOM 787 O O . LYS A 1 103 ? -2.030 4.161 -22.105 1.00 89.56 103 LYS A O 1
ATOM 792 N N . ILE A 1 104 ? -3.479 4.477 -20.419 1.00 87.50 104 ILE A N 1
ATOM 793 C CA . ILE A 1 104 ? -4.219 5.582 -21.048 1.00 87.50 104 ILE A CA 1
ATOM 794 C C . ILE A 1 104 ? -3.445 6.900 -20.924 1.00 87.50 104 ILE A C 1
ATOM 796 O O . ILE A 1 104 ? -3.354 7.656 -21.890 1.00 87.50 104 ILE A O 1
ATOM 800 N N . LEU A 1 105 ? -2.888 7.180 -19.744 1.00 84.00 105 LEU A N 1
ATOM 801 C CA . LEU A 1 105 ? -2.315 8.486 -19.411 1.00 84.00 105 LEU A CA 1
ATOM 802 C C . LEU A 1 105 ? -0.857 8.634 -19.874 1.00 84.00 105 LEU A C 1
ATOM 804 O O . LEU A 1 105 ? -0.444 9.738 -20.228 1.00 84.00 105 LEU A O 1
ATOM 808 N N . SER A 1 106 ? -0.098 7.535 -19.976 1.00 77.25 106 SER A N 1
ATOM 809 C CA . SER A 1 106 ? 1.317 7.581 -20.396 1.00 77.25 106 SER A CA 1
ATOM 810 C C . SER A 1 106 ? 1.530 8.028 -21.849 1.00 77.25 106 SER A C 1
ATOM 812 O O . SER A 1 106 ? 2.654 8.326 -22.233 1.00 77.25 106 SER A O 1
ATOM 814 N N . GLY A 1 107 ? 0.476 8.098 -22.670 1.00 72.94 107 GLY A N 1
ATOM 815 C CA . GLY A 1 107 ? 0.569 8.586 -24.050 1.00 72.94 107 GLY A CA 1
ATOM 816 C C . GLY A 1 107 ? 0.675 10.110 -24.187 1.00 72.94 107 GLY A C 1
ATOM 817 O O . GLY A 1 107 ? 0.981 10.585 -25.278 1.00 72.94 107 GLY A O 1
ATOM 818 N N . LYS A 1 108 ? 0.396 10.883 -23.122 1.00 69.19 108 LYS A N 1
ATOM 819 C CA . LYS A 1 108 ? 0.432 12.362 -23.121 1.00 69.19 108 LYS A CA 1
ATOM 820 C C . LYS A 1 108 ? 0.881 12.937 -21.764 1.00 69.19 108 LYS A C 1
ATOM 822 O O . LYS A 1 108 ? 0.119 13.673 -21.135 1.00 69.19 108 LYS A O 1
ATOM 827 N N . PRO A 1 109 ? 2.096 12.620 -21.286 1.00 67.00 109 PRO A N 1
ATOM 828 C CA . PRO A 1 109 ? 2.554 13.052 -19.964 1.00 67.00 109 PRO A CA 1
ATOM 829 C C . PRO A 1 109 ? 2.609 14.582 -19.822 1.00 67.00 109 PRO A C 1
ATOM 831 O O . PRO A 1 109 ? 2.279 15.108 -18.765 1.00 67.00 109 PRO A O 1
ATOM 834 N N . GLU A 1 110 ? 2.922 15.307 -20.900 1.00 67.88 110 GLU A N 1
ATOM 835 C CA . GLU A 1 110 ? 3.063 16.775 -20.898 1.00 67.88 110 GLU A CA 1
ATOM 836 C C . GLU A 1 110 ? 1.738 17.534 -20.724 1.00 67.88 110 GLU A C 1
ATOM 838 O O . GLU A 1 110 ? 1.726 18.739 -20.493 1.00 67.88 110 GLU A O 1
ATOM 843 N N . SER A 1 111 ? 0.600 16.844 -20.837 1.00 73.19 111 SER A N 1
ATOM 844 C CA . SER A 1 111 ? -0.725 17.456 -20.690 1.00 73.19 111 SER A CA 1
ATOM 845 C C . SER A 1 111 ? -1.200 17.548 -19.235 1.00 73.19 111 SER A C 1
ATOM 847 O O . SER A 1 111 ? -2.260 18.123 -18.985 1.00 73.19 111 SER A O 1
ATOM 849 N N . PHE A 1 112 ? -0.463 16.977 -18.276 1.00 73.69 112 PHE A N 1
ATOM 850 C CA . PHE A 1 112 ? -0.877 16.918 -16.875 1.00 73.69 112 PHE A CA 1
ATOM 851 C C . PHE A 1 112 ? -0.102 17.908 -16.003 1.00 73.69 112 PHE A C 1
ATOM 853 O O . PHE A 1 112 ? 1.121 17.974 -16.033 1.00 73.69 112 PHE A O 1
ATOM 860 N N . LEU A 1 113 ? -0.841 18.650 -15.172 1.00 71.94 113 LEU A N 1
ATOM 861 C CA . LEU A 1 113 ? -0.285 19.595 -14.192 1.00 71.94 113 LEU A CA 1
ATOM 862 C C . LEU A 1 113 ? 0.365 18.899 -12.983 1.00 71.94 113 LEU A C 1
ATOM 864 O O . LEU A 1 113 ? 1.096 19.534 -12.227 1.00 71.94 113 LEU A O 1
ATOM 868 N N . PHE A 1 114 ? 0.073 17.613 -12.780 1.00 78.00 114 PHE A N 1
ATOM 869 C CA . PHE A 1 114 ? 0.553 16.811 -11.657 1.00 78.00 114 PHE A CA 1
ATOM 870 C C . PHE A 1 114 ? 1.331 15.597 -12.157 1.00 78.00 114 PHE A C 1
ATOM 872 O O . PHE A 1 114 ? 1.062 15.086 -13.244 1.00 78.00 114 PHE A O 1
ATOM 879 N N . ASP A 1 115 ? 2.240 15.098 -11.320 1.00 85.94 115 ASP A N 1
ATOM 880 C CA . ASP A 1 115 ? 2.937 13.836 -11.563 1.00 85.94 115 ASP A CA 1
ATOM 881 C C . ASP A 1 115 ? 1.922 12.681 -11.698 1.00 85.94 115 ASP A C 1
ATOM 883 O O . ASP A 1 115 ? 1.021 12.515 -10.868 1.00 85.94 115 ASP A O 1
ATOM 887 N N . LEU A 1 116 ? 2.082 11.863 -12.739 1.00 88.44 116 LEU A N 1
ATOM 888 C CA . LEU A 1 116 ? 1.265 10.678 -12.998 1.00 88.44 116 LEU A CA 1
ATOM 889 C C . LEU A 1 116 ? 1.257 9.705 -11.809 1.00 88.44 116 LEU A C 1
ATOM 891 O O . LEU A 1 116 ? 0.228 9.087 -11.541 1.00 88.44 116 LEU A O 1
ATOM 895 N N . ASN A 1 117 ? 2.345 9.624 -11.040 1.00 90.62 117 ASN A N 1
ATOM 896 C CA . ASN A 1 117 ? 2.424 8.782 -9.844 1.00 90.62 117 ASN A CA 1
ATOM 897 C C . ASN A 1 117 ? 1.412 9.208 -8.767 1.00 90.62 117 ASN A C 1
ATOM 899 O O . ASN A 1 117 ? 0.844 8.367 -8.068 1.00 90.62 117 ASN A O 1
ATOM 903 N N . ILE A 1 118 ? 1.122 10.513 -8.666 1.00 93.00 118 ILE A N 1
ATOM 904 C CA . ILE A 1 118 ? 0.078 11.021 -7.767 1.00 93.00 118 ILE A CA 1
ATOM 905 C C . ILE A 1 118 ? -1.289 10.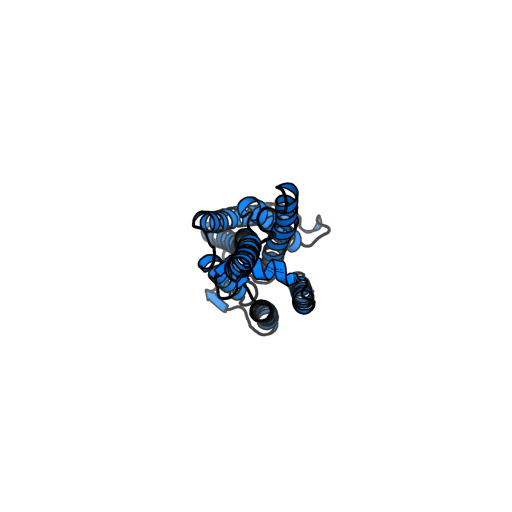526 -8.241 1.00 93.00 118 ILE A C 1
ATOM 907 O O . ILE A 1 118 ? -2.083 10.032 -7.438 1.00 93.00 118 ILE A O 1
ATOM 911 N N . LEU A 1 119 ? -1.557 10.608 -9.547 1.00 92.69 119 LEU A N 1
ATOM 912 C CA . LEU A 1 119 ? -2.811 10.128 -10.127 1.00 92.69 119 LEU A CA 1
ATOM 913 C C . LEU A 1 119 ? -2.983 8.620 -9.929 1.00 92.69 119 LEU A C 1
ATOM 915 O O . LEU A 1 119 ? -4.069 8.182 -9.545 1.00 92.69 119 LEU A O 1
ATOM 919 N N . TYR A 1 120 ? -1.928 7.830 -10.125 1.00 93.94 120 TYR A N 1
ATOM 920 C CA . TYR A 1 120 ? -1.948 6.385 -9.902 1.00 93.94 120 TYR A CA 1
ATOM 921 C C . TYR A 1 120 ? -2.205 6.045 -8.433 1.00 93.94 120 TYR A C 1
ATOM 923 O O . TYR A 1 120 ? -3.113 5.264 -8.139 1.00 93.94 120 TYR A O 1
ATOM 931 N N . GLY A 1 121 ? -1.484 6.685 -7.507 1.00 95.81 121 GLY A N 1
ATOM 932 C CA . GLY A 1 121 ? -1.671 6.485 -6.072 1.00 95.81 121 GLY A CA 1
ATOM 933 C C . GLY A 1 121 ? -3.082 6.847 -5.599 1.00 95.81 121 GLY A C 1
ATOM 934 O O . GLY A 1 121 ? -3.738 6.041 -4.943 1.00 95.81 121 GLY A O 1
ATOM 935 N N . ILE A 1 122 ? -3.602 8.019 -5.982 1.00 96.81 122 ILE A N 1
ATOM 936 C CA . ILE A 1 122 ? -4.962 8.447 -5.612 1.00 96.81 122 ILE A CA 1
ATOM 937 C C . ILE A 1 122 ? -6.027 7.534 -6.226 1.00 96.81 122 ILE A C 1
ATOM 939 O O . ILE A 1 122 ? -6.955 7.123 -5.529 1.00 96.81 122 ILE A O 1
ATOM 943 N N . THR A 1 123 ? -5.892 7.171 -7.505 1.00 96.19 123 THR A N 1
ATOM 944 C CA . THR A 1 123 ? -6.838 6.268 -8.181 1.00 96.19 123 THR A CA 1
ATOM 945 C C . THR A 1 123 ? -6.881 4.913 -7.481 1.00 96.19 123 THR A C 1
ATOM 947 O O . THR A 1 123 ? -7.960 4.422 -7.135 1.00 96.19 123 THR A O 1
ATOM 950 N N . GLY A 1 124 ? -5.706 4.343 -7.200 1.00 97.38 124 GLY A N 1
ATOM 951 C CA . GLY A 1 124 ? -5.584 3.090 -6.470 1.00 97.38 124 GLY A CA 1
ATOM 952 C C . GLY A 1 124 ? -6.193 3.168 -5.073 1.00 97.38 124 GLY A C 1
ATOM 953 O O . GLY A 1 124 ? -6.931 2.268 -4.669 1.00 97.38 124 GLY A O 1
ATOM 954 N N . GLY A 1 125 ? -5.950 4.267 -4.357 1.00 97.81 125 GLY A N 1
ATOM 955 C CA . GLY A 1 125 ? -6.477 4.490 -3.016 1.00 97.81 125 GLY A CA 1
ATOM 956 C C . GLY A 1 125 ? -7.999 4.626 -2.959 1.00 97.81 125 GLY A C 1
ATOM 957 O O . GLY A 1 125 ? -8.649 4.016 -2.107 1.00 97.81 125 GLY A O 1
ATOM 958 N N . ILE A 1 126 ? -8.591 5.363 -3.904 1.00 98.06 126 ILE A N 1
ATOM 959 C CA . ILE A 1 126 ? -10.048 5.520 -4.022 1.00 98.06 126 ILE A CA 1
ATOM 960 C C . ILE A 1 126 ? -10.711 4.166 -4.285 1.00 98.06 126 ILE A C 1
ATOM 962 O O . ILE A 1 126 ? -11.653 3.786 -3.584 1.00 98.06 126 ILE A O 1
ATOM 966 N N . ILE A 1 127 ? -10.214 3.413 -5.268 1.00 98.12 127 ILE A N 1
ATOM 967 C CA . ILE A 1 127 ? -10.787 2.113 -5.639 1.00 98.12 127 ILE A CA 1
ATOM 968 C C . ILE A 1 127 ? -10.626 1.112 -4.494 1.00 98.12 127 ILE A C 1
ATOM 970 O O . ILE A 1 127 ? -11.580 0.417 -4.130 1.00 98.12 127 ILE A O 1
ATOM 974 N N . ALA A 1 128 ? -9.450 1.091 -3.868 1.00 98.19 128 ALA A N 1
ATOM 975 C CA . ALA A 1 128 ? -9.178 0.270 -2.701 1.00 98.19 128 ALA A CA 1
ATOM 976 C C . ALA A 1 128 ? -10.130 0.575 -1.538 1.00 98.19 128 ALA A C 1
ATOM 978 O O . ALA A 1 128 ? -10.674 -0.350 -0.931 1.00 98.19 128 ALA A O 1
ATOM 979 N N . TYR A 1 129 ? -10.405 1.851 -1.262 1.00 97.12 129 TYR A N 1
ATOM 980 C CA . TYR A 1 129 ? -11.399 2.247 -0.270 1.00 97.12 129 TYR A CA 1
ATOM 981 C C . TYR A 1 129 ? -12.814 1.770 -0.642 1.00 97.12 129 TYR A C 1
ATOM 983 O O . TYR A 1 129 ? -13.495 1.156 0.187 1.00 97.12 129 TYR A O 1
ATOM 991 N N . ILE A 1 130 ? -13.263 1.999 -1.882 1.00 96.88 130 ILE A N 1
ATOM 992 C CA . ILE A 1 130 ? -14.615 1.626 -2.335 1.00 96.88 130 ILE A CA 1
ATOM 993 C C . ILE A 1 130 ? -14.847 0.115 -2.199 1.00 96.88 130 ILE A C 1
ATOM 995 O O . ILE A 1 130 ? -15.926 -0.318 -1.773 1.00 96.88 130 ILE A O 1
ATOM 999 N N . LEU A 1 131 ? -13.844 -0.695 -2.534 1.00 96.81 131 LEU A N 1
ATOM 1000 C CA . LEU A 1 131 ? -13.959 -2.152 -2.549 1.00 96.81 131 LEU A CA 1
ATOM 1001 C C . LEU A 1 131 ? -13.670 -2.776 -1.177 1.00 96.81 131 LEU A C 1
ATOM 1003 O O . LEU A 1 131 ? -14.437 -3.633 -0.719 1.00 96.81 131 LEU A O 1
ATOM 1007 N N . GLY A 1 132 ? -12.642 -2.299 -0.473 1.00 93.38 132 GLY A N 1
ATOM 1008 C CA . GLY A 1 132 ? -12.279 -2.749 0.870 1.00 93.38 132 GLY A CA 1
ATOM 1009 C C . GLY A 1 132 ? -13.304 -2.336 1.931 1.00 93.38 132 GLY A C 1
ATOM 1010 O O . GLY A 1 132 ? -13.799 -3.171 2.689 1.00 93.38 132 GLY A O 1
ATOM 1011 N N . ARG A 1 133 ? -13.710 -1.060 1.940 1.00 89.31 133 ARG A N 1
ATOM 1012 C CA . ARG A 1 133 ? -14.580 -0.376 2.927 1.00 89.31 133 ARG A CA 1
ATOM 1013 C C . ARG A 1 133 ? -14.101 -0.363 4.376 1.00 89.31 133 ARG A C 1
ATOM 1015 O O . ARG A 1 133 ? -14.443 0.579 5.081 1.00 89.31 133 ARG A O 1
ATOM 1022 N N . SER A 1 134 ? -13.387 -1.379 4.861 1.00 91.88 134 SER A N 1
ATOM 1023 C CA . SER A 1 134 ? -12.761 -1.326 6.190 1.00 91.88 134 SER A CA 1
ATOM 1024 C C . SER A 1 134 ? -11.387 -0.669 6.093 1.00 91.88 134 SER A C 1
ATOM 1026 O O . SER A 1 134 ? -10.719 -0.807 5.075 1.00 91.88 134 SER A O 1
ATOM 1028 N N . ARG A 1 135 ? -10.931 -0.015 7.169 1.00 93.75 135 ARG A N 1
ATOM 1029 C CA . ARG A 1 135 ? -9.609 0.637 7.231 1.00 93.75 135 ARG A CA 1
ATOM 1030 C C . ARG A 1 135 ? -8.480 -0.316 6.815 1.00 93.75 135 ARG A C 1
ATOM 1032 O O . ARG A 1 135 ? -7.677 0.005 5.948 1.00 93.75 135 ARG A O 1
ATOM 1039 N N . ARG A 1 136 ? -8.488 -1.537 7.365 1.00 94.69 136 ARG A N 1
ATOM 1040 C CA . ARG A 1 136 ? -7.499 -2.584 7.054 1.00 94.69 136 ARG A CA 1
ATOM 1041 C C . ARG A 1 136 ? -7.585 -3.073 5.619 1.00 94.69 136 ARG A C 1
ATOM 1043 O O . ARG A 1 136 ? -6.573 -3.119 4.935 1.00 94.69 136 ARG A O 1
ATOM 1050 N N . SER A 1 137 ? -8.777 -3.459 5.166 1.00 95.56 137 SER A N 1
ATOM 1051 C CA . SER A 1 137 ? -8.941 -3.995 3.809 1.00 95.56 137 SER A CA 1
ATOM 1052 C C . SER A 1 137 ? -8.675 -2.941 2.738 1.00 95.56 137 SER A C 1
ATOM 1054 O O . SER A 1 137 ? -8.110 -3.288 1.710 1.00 95.56 137 SER A O 1
ATOM 1056 N N . ALA A 1 138 ? -9.021 -1.675 2.992 1.00 96.88 138 ALA A N 1
ATOM 1057 C CA . ALA A 1 138 ? -8.713 -0.550 2.120 1.00 96.88 138 ALA A CA 1
ATOM 1058 C C . ALA A 1 138 ? -7.201 -0.321 2.028 1.00 96.88 138 ALA A C 1
ATOM 1060 O O . ALA A 1 138 ? -6.671 -0.282 0.925 1.00 96.88 138 ALA A O 1
ATOM 1061 N N . PHE A 1 139 ? -6.492 -0.260 3.160 1.00 97.44 139 PHE A N 1
ATOM 1062 C CA . PHE A 1 139 ? -5.032 -0.133 3.151 1.00 97.44 139 PHE A CA 1
ATOM 1063 C C . PHE A 1 139 ? -4.363 -1.297 2.399 1.00 97.44 139 PHE A C 1
ATOM 1065 O O . PHE A 1 139 ? -3.542 -1.070 1.513 1.00 97.44 139 PHE A O 1
ATOM 1072 N N . ILE A 1 140 ? -4.767 -2.542 2.696 1.00 97.81 140 ILE A N 1
ATOM 1073 C CA . ILE A 1 140 ? -4.260 -3.741 2.012 1.00 97.81 140 ILE A CA 1
ATOM 1074 C C . ILE A 1 140 ? -4.514 -3.662 0.504 1.00 97.81 140 ILE A C 1
ATOM 1076 O O . ILE A 1 140 ? -3.595 -3.876 -0.280 1.00 97.81 140 ILE A O 1
ATOM 1080 N N . ALA A 1 141 ? -5.743 -3.345 0.096 1.00 98.25 141 ALA A N 1
ATOM 1081 C CA . ALA A 1 141 ? -6.109 -3.230 -1.309 1.00 98.25 141 ALA A CA 1
ATOM 1082 C C . ALA A 1 141 ? -5.353 -2.093 -2.018 1.00 98.25 141 ALA A C 1
ATOM 1084 O O . ALA A 1 141 ? -5.033 -2.233 -3.193 1.00 98.25 141 ALA A O 1
ATOM 1085 N N . GLY A 1 142 ? -5.046 -0.993 -1.325 1.00 98.19 142 GLY A N 1
ATOM 1086 C CA . GLY A 1 142 ? -4.295 0.133 -1.884 1.00 98.19 142 GLY A CA 1
ATOM 1087 C C . GLY A 1 142 ? -2.863 -0.263 -2.225 1.00 98.19 142 GLY A C 1
ATOM 1088 O O . GLY A 1 142 ? -2.427 -0.086 -3.359 1.00 98.19 142 GLY A O 1
ATOM 1089 N N . VAL A 1 143 ? -2.165 -0.881 -1.270 1.00 98.12 143 VAL A N 1
ATOM 1090 C CA . VAL A 1 143 ? -0.786 -1.358 -1.463 1.00 98.12 143 VAL A CA 1
ATOM 1091 C C . VAL A 1 143 ? -0.729 -2.498 -2.483 1.00 98.12 143 VAL A C 1
ATOM 1093 O O . VAL A 1 143 ? 0.068 -2.451 -3.417 1.00 98.12 143 VAL A O 1
ATOM 1096 N N . LEU A 1 144 ? -1.602 -3.507 -2.357 1.00 98.12 144 LEU A N 1
ATOM 1097 C CA . LEU A 1 144 ? -1.653 -4.612 -3.321 1.00 98.12 144 LEU A CA 1
ATOM 1098 C C . LEU A 1 144 ? -2.040 -4.145 -4.721 1.00 98.12 144 LEU A C 1
ATOM 1100 O O . LEU A 1 144 ? -1.591 -4.750 -5.685 1.00 98.12 144 LEU A O 1
ATOM 1104 N N . GLY A 1 145 ? -2.847 -3.090 -4.845 1.00 98.06 145 GLY A N 1
ATOM 1105 C CA . GLY A 1 145 ? -3.213 -2.521 -6.136 1.00 98.06 145 GLY A CA 1
ATOM 1106 C C . GLY A 1 145 ? -1.986 -2.128 -6.947 1.00 98.06 145 GLY A C 1
ATOM 1107 O O . GLY A 1 145 ? -1.829 -2.574 -8.079 1.00 98.06 145 GLY A O 1
ATOM 1108 N N . VAL A 1 146 ? -1.062 -1.376 -6.354 1.00 97.75 146 VAL A N 1
ATOM 1109 C CA . VAL A 1 146 ? 0.157 -0.958 -7.063 1.00 97.75 146 VAL A CA 1
ATOM 1110 C C . VAL A 1 146 ? 1.038 -2.161 -7.408 1.00 97.75 146 VAL A C 1
ATOM 1112 O O . VAL A 1 146 ? 1.432 -2.311 -8.561 1.00 97.75 146 VAL A O 1
ATOM 1115 N N . ILE A 1 147 ? 1.236 -3.092 -6.468 1.00 96.62 147 ILE A N 1
ATOM 1116 C CA . ILE A 1 147 ? 2.011 -4.320 -6.719 1.00 96.62 147 ILE A CA 1
ATOM 1117 C C . ILE A 1 147 ? 1.388 -5.151 -7.854 1.00 96.62 147 ILE A C 1
ATOM 1119 O O . ILE A 1 147 ? 2.096 -5.630 -8.738 1.00 96.62 147 ILE A O 1
ATOM 1123 N N . PHE A 1 148 ? 0.063 -5.318 -7.876 1.00 97.69 148 PHE A N 1
ATOM 1124 C CA . PHE A 1 148 ? -0.614 -6.042 -8.952 1.00 97.69 148 PHE A CA 1
ATOM 1125 C C . PHE A 1 148 ? -0.540 -5.306 -10.288 1.00 97.69 148 PHE A C 1
ATOM 1127 O O . PHE A 1 148 ? -0.436 -5.968 -11.317 1.00 97.69 148 PHE A O 1
ATOM 1134 N N . SER A 1 149 ? -0.555 -3.972 -10.296 1.00 97.06 149 SER A N 1
ATOM 1135 C CA . SER A 1 149 ? -0.324 -3.191 -11.515 1.00 97.06 149 SER A CA 1
ATOM 1136 C C . SER A 1 149 ? 1.054 -3.487 -12.113 1.00 97.06 149 SER A C 1
ATOM 1138 O O . SER A 1 149 ? 1.148 -3.765 -13.310 1.00 97.06 149 SER A O 1
ATOM 1140 N N . ASP A 1 150 ? 2.102 -3.518 -11.284 1.00 95.19 150 ASP A N 1
ATOM 1141 C CA . ASP A 1 150 ? 3.458 -3.871 -11.724 1.00 95.19 150 ASP A CA 1
ATOM 1142 C C . ASP A 1 150 ? 3.510 -5.310 -12.265 1.00 95.19 150 ASP A C 1
ATOM 1144 O O . ASP A 1 150 ? 4.099 -5.563 -13.318 1.00 95.19 150 ASP A O 1
ATOM 1148 N N . ILE A 1 151 ? 2.830 -6.256 -11.599 1.00 96.12 151 ILE A N 1
ATOM 1149 C CA . ILE A 1 151 ? 2.737 -7.655 -12.052 1.00 96.12 151 ILE A CA 1
ATOM 1150 C C . ILE A 1 151 ? 2.045 -7.739 -13.420 1.00 96.12 151 ILE A C 1
ATOM 1152 O O . ILE A 1 151 ? 2.532 -8.435 -14.311 1.00 96.12 151 ILE A O 1
ATOM 1156 N N . ILE A 1 152 ? 0.931 -7.026 -13.612 1.00 96.06 152 ILE A N 1
ATOM 1157 C CA . ILE A 1 152 ? 0.211 -6.985 -14.894 1.00 96.06 152 ILE A CA 1
ATOM 1158 C C . ILE A 1 152 ? 1.125 -6.429 -15.989 1.00 96.06 152 ILE A C 1
ATOM 1160 O O . ILE A 1 152 ? 1.231 -7.026 -17.063 1.00 96.06 152 ILE A O 1
ATOM 1164 N N . GLN A 1 153 ? 1.809 -5.314 -15.721 1.00 94.56 153 GLN A N 1
ATOM 1165 C CA . GLN A 1 153 ? 2.727 -4.700 -16.675 1.00 94.56 153 GLN A CA 1
ATOM 1166 C C . GLN A 1 153 ? 3.869 -5.654 -17.050 1.00 94.56 153 GLN A C 1
ATOM 1168 O O . GLN A 1 153 ? 4.174 -5.803 -18.234 1.00 94.56 153 GLN A O 1
ATOM 1173 N N . PHE A 1 154 ? 4.453 -6.342 -16.069 1.00 95.25 154 PHE A N 1
ATOM 1174 C CA . PHE A 1 154 ? 5.513 -7.325 -16.280 1.00 95.25 154 PHE A CA 1
ATOM 1175 C C . PHE A 1 154 ? 5.058 -8.503 -17.152 1.00 95.25 154 PHE A C 1
ATOM 1177 O O . PHE A 1 154 ? 5.699 -8.807 -18.160 1.00 95.25 154 PHE A O 1
ATOM 1184 N N . ILE A 1 155 ? 3.918 -9.121 -16.826 1.00 95.94 155 ILE A N 1
ATOM 1185 C CA . ILE A 1 155 ? 3.361 -10.243 -17.600 1.00 95.94 155 ILE A CA 1
ATOM 1186 C C . ILE A 1 155 ? 3.093 -9.822 -19.050 1.00 95.94 155 ILE A C 1
ATOM 1188 O O . ILE A 1 155 ? 3.415 -10.554 -19.988 1.00 95.94 155 ILE A O 1
ATOM 1192 N N . LEU A 1 156 ? 2.531 -8.628 -19.256 1.00 94.81 156 LEU A N 1
ATOM 1193 C CA . LEU A 1 156 ? 2.231 -8.125 -20.595 1.00 94.81 156 LEU A CA 1
ATOM 1194 C C . LEU A 1 156 ? 3.482 -7.754 -21.393 1.00 94.81 156 LEU A C 1
ATOM 1196 O O . LEU A 1 156 ? 3.469 -7.910 -22.614 1.00 94.81 156 LEU A O 1
ATOM 1200 N N . ASN A 1 157 ? 4.547 -7.287 -20.739 1.00 93.94 157 ASN A N 1
ATOM 1201 C CA . ASN A 1 157 ? 5.831 -7.046 -21.397 1.00 93.94 157 ASN A CA 1
ATOM 1202 C C . ASN A 1 157 ? 6.421 -8.357 -21.924 1.00 93.94 157 ASN A C 1
ATOM 1204 O O . ASN A 1 157 ? 6.761 -8.428 -23.104 1.00 93.94 157 ASN A O 1
ATOM 1208 N N . ILE A 1 158 ? 6.437 -9.410 -21.099 1.00 94.69 158 ILE A N 1
ATOM 1209 C CA . ILE A 1 158 ? 6.893 -10.745 -21.515 1.00 94.69 158 ILE A CA 1
ATOM 1210 C C . ILE A 1 158 ? 6.061 -11.260 -22.689 1.00 94.69 158 ILE A C 1
ATOM 1212 O O . ILE A 1 158 ? 6.619 -11.672 -23.703 1.00 94.69 158 ILE A O 1
ATOM 1216 N N . TYR A 1 159 ? 4.730 -11.195 -22.589 1.00 95.56 159 TYR A N 1
ATOM 1217 C CA . TYR A 1 159 ? 3.840 -11.688 -23.644 1.00 95.56 159 TYR A CA 1
ATOM 1218 C C . TYR A 1 159 ? 4.040 -10.961 -24.984 1.00 95.56 159 TYR A C 1
ATOM 1220 O O . TYR A 1 159 ? 3.879 -11.553 -26.047 1.00 95.56 159 TYR A O 1
ATOM 1228 N N . ARG A 1 160 ? 4.407 -9.676 -24.946 1.00 94.69 160 ARG A N 1
ATOM 1229 C CA . ARG A 1 160 ? 4.690 -8.865 -26.141 1.00 94.69 160 ARG A CA 1
ATOM 1230 C C . ARG A 1 160 ? 6.130 -8.994 -26.645 1.00 94.69 160 ARG A C 1
ATOM 1232 O O . ARG A 1 160 ? 6.464 -8.360 -27.641 1.00 94.69 160 ARG A O 1
ATOM 1239 N N . GLY A 1 161 ? 6.977 -9.778 -25.976 1.00 92.94 161 GLY A N 1
ATOM 1240 C CA . GLY A 1 161 ? 8.396 -9.908 -26.312 1.00 92.94 161 GLY A CA 1
ATOM 1241 C C . GLY A 1 161 ? 9.222 -8.658 -25.991 1.00 92.94 161 GLY A C 1
ATOM 1242 O O . GLY A 1 161 ? 10.285 -8.454 -26.571 1.00 92.94 161 GLY A O 1
ATOM 1243 N N . TYR A 1 162 ? 8.735 -7.792 -25.097 1.00 93.94 162 TYR A N 1
ATOM 1244 C CA . TYR A 1 162 ? 9.451 -6.591 -24.679 1.00 93.94 162 TYR A CA 1
ATOM 1245 C C . TYR A 1 162 ? 10.438 -6.927 -23.559 1.00 93.94 162 TYR A C 1
ATOM 1247 O O . TYR A 1 162 ? 10.039 -7.234 -22.437 1.00 93.94 162 TYR A O 1
ATOM 1255 N N . ASN A 1 163 ? 11.733 -6.789 -23.844 1.00 91.06 163 ASN A N 1
ATOM 1256 C CA . ASN A 1 163 ? 12.812 -6.958 -22.866 1.00 91.06 163 ASN A CA 1
ATOM 1257 C C . ASN A 1 163 ? 13.059 -5.658 -22.087 1.00 91.06 163 ASN A C 1
ATOM 1259 O O . ASN A 1 163 ? 14.130 -5.061 -22.168 1.00 91.06 163 ASN A O 1
ATOM 1263 N N . VAL A 1 164 ? 12.035 -5.193 -21.369 1.00 90.81 164 VAL A N 1
ATOM 1264 C CA . VAL A 1 164 ? 12.101 -3.981 -20.540 1.00 90.81 164 VAL A CA 1
ATOM 1265 C C . VAL A 1 164 ? 12.088 -4.389 -19.065 1.00 90.81 164 VAL A C 1
ATOM 1267 O O . VAL A 1 164 ? 11.108 -5.007 -18.635 1.00 90.81 164 VAL A O 1
ATOM 1270 N N . PRO A 1 165 ? 13.135 -4.055 -18.285 1.00 91.12 165 PRO A N 1
ATOM 1271 C CA . PRO A 1 165 ? 13.164 -4.328 -16.853 1.00 91.12 165 PRO A CA 1
ATOM 1272 C C . PRO A 1 165 ? 12.005 -3.664 -16.105 1.00 91.12 165 PRO A C 1
ATOM 1274 O O . PRO A 1 165 ? 11.654 -2.515 -16.378 1.00 91.12 165 PRO A O 1
ATOM 1277 N N . VAL A 1 166 ? 11.438 -4.378 -15.132 1.00 92.56 166 VAL A N 1
ATOM 1278 C CA . VAL A 1 166 ? 10.392 -3.875 -14.233 1.00 92.56 166 VAL A CA 1
ATOM 1279 C C . VAL A 1 166 ? 10.938 -3.784 -12.811 1.00 92.56 166 VAL A C 1
ATOM 1281 O O . VAL A 1 166 ? 11.503 -4.743 -12.279 1.00 92.56 166 VAL A O 1
ATOM 1284 N N . PHE A 1 167 ? 10.739 -2.615 -12.204 1.00 93.38 167 PHE A N 1
ATOM 1285 C CA . PHE A 1 167 ? 11.146 -2.296 -10.840 1.00 93.38 167 PHE A CA 1
ATOM 1286 C C . PHE A 1 167 ? 9.916 -2.289 -9.935 1.00 93.38 167 PHE A C 1
ATOM 1288 O O . PHE A 1 167 ? 9.221 -1.279 -9.826 1.00 93.38 167 PHE A O 1
ATOM 1295 N N . PHE A 1 168 ? 9.643 -3.418 -9.286 1.00 94.62 168 PHE A N 1
ATOM 1296 C CA . PHE A 1 168 ? 8.510 -3.562 -8.377 1.00 94.62 168 PHE A CA 1
ATOM 1297 C C . PHE A 1 168 ? 8.659 -2.615 -7.191 1.00 94.62 168 PHE A C 1
ATOM 1299 O O . PHE A 1 168 ? 9.623 -2.718 -6.425 1.00 94.62 168 PHE A O 1
ATOM 1306 N N . GLY A 1 169 ? 7.704 -1.694 -7.048 1.00 89.25 169 GLY A N 1
ATOM 1307 C CA . GLY A 1 169 ? 7.735 -0.672 -6.002 1.00 89.25 169 GLY A CA 1
ATOM 1308 C C . GLY A 1 169 ? 8.927 0.293 -6.084 1.00 89.25 169 GLY A C 1
ATOM 1309 O O . GLY A 1 169 ? 9.209 0.965 -5.100 1.00 89.25 169 GLY A O 1
ATOM 1310 N N . GLY A 1 170 ? 9.652 0.362 -7.204 1.00 88.44 170 GLY A N 1
ATOM 1311 C CA . GLY A 1 170 ? 10.756 1.311 -7.403 1.00 88.44 170 GLY A CA 1
ATOM 1312 C C . GLY A 1 170 ? 10.295 2.650 -7.991 1.00 88.44 170 GLY A C 1
ATOM 1313 O O . GLY A 1 170 ? 9.195 2.750 -8.534 1.00 88.44 170 GLY A O 1
ATOM 1314 N N . ALA A 1 171 ? 11.140 3.686 -7.910 1.00 80.75 171 ALA A N 1
ATOM 1315 C CA . ALA A 1 171 ? 10.917 5.017 -8.499 1.00 80.75 171 ALA A CA 1
ATOM 1316 C C . ALA A 1 171 ? 9.479 5.562 -8.302 1.00 80.75 171 ALA A C 1
ATOM 1318 O O . ALA A 1 171 ? 9.094 5.898 -7.186 1.00 80.75 171 ALA A O 1
ATOM 1319 N N . GLY A 1 172 ? 8.666 5.635 -9.363 1.00 86.75 172 GLY A N 1
ATOM 1320 C CA . GLY A 1 172 ? 7.278 6.114 -9.297 1.00 86.75 172 GLY A CA 1
ATOM 1321 C C . GLY A 1 172 ? 6.286 5.146 -8.635 1.00 86.75 172 GLY A C 1
ATOM 1322 O O . GLY A 1 172 ? 5.291 5.573 -8.040 1.00 86.75 172 GLY A O 1
ATOM 1323 N N . ALA A 1 173 ? 6.565 3.839 -8.668 1.00 90.69 173 ALA A N 1
ATOM 1324 C CA . ALA A 1 173 ? 5.750 2.826 -7.999 1.00 90.69 173 ALA A CA 1
ATOM 1325 C C . ALA A 1 173 ? 5.905 2.891 -6.471 1.00 90.69 173 ALA A C 1
ATOM 1327 O O . ALA A 1 173 ? 4.939 2.615 -5.759 1.00 90.69 173 ALA A O 1
ATOM 1328 N N . PHE A 1 174 ? 7.062 3.334 -5.959 1.00 95.44 174 PHE A N 1
ATOM 1329 C CA . PHE A 1 174 ? 7.236 3.662 -4.538 1.00 95.44 174 PHE A CA 1
ATOM 1330 C C . PHE A 1 174 ? 6.225 4.737 -4.116 1.00 95.44 174 PHE A C 1
ATOM 1332 O O . PHE A 1 174 ? 5.403 4.515 -3.225 1.00 95.44 174 PHE A O 1
ATOM 1339 N N . ASP A 1 175 ? 6.232 5.874 -4.819 1.00 95.12 175 ASP A N 1
ATOM 1340 C CA . ASP A 1 175 ? 5.351 7.010 -4.538 1.00 95.12 175 ASP A CA 1
ATOM 1341 C C . ASP A 1 175 ? 3.877 6.611 -4.630 1.00 95.12 175 ASP A C 1
ATOM 1343 O O . ASP A 1 175 ? 3.090 6.897 -3.723 1.00 95.12 175 ASP A O 1
ATOM 1347 N N . SER A 1 176 ? 3.526 5.872 -5.682 1.00 96.44 176 SER A N 1
ATOM 1348 C CA . SER A 1 176 ? 2.175 5.355 -5.890 1.00 96.44 176 SER A CA 1
ATOM 1349 C C . SER A 1 176 ? 1.753 4.395 -4.776 1.00 96.44 176 SER A C 1
ATOM 1351 O O . SER A 1 176 ? 0.624 4.485 -4.304 1.00 96.44 176 SER A O 1
ATOM 1353 N N . THR A 1 177 ? 2.639 3.502 -4.317 1.00 97.62 177 THR A N 1
ATOM 1354 C CA . THR A 1 177 ? 2.344 2.516 -3.259 1.00 97.62 177 THR A CA 1
ATOM 1355 C C . THR A 1 177 ? 2.036 3.193 -1.934 1.00 97.62 177 THR A C 1
ATOM 1357 O O . THR A 1 177 ? 1.005 2.913 -1.313 1.00 97.62 177 THR A O 1
ATOM 1360 N N . ILE A 1 178 ? 2.911 4.107 -1.508 1.00 97.50 178 ILE A N 1
ATOM 1361 C CA . ILE A 1 178 ? 2.730 4.846 -0.258 1.00 97.50 178 ILE A CA 1
ATOM 1362 C C . ILE A 1 178 ? 1.456 5.685 -0.330 1.00 97.50 178 ILE A C 1
ATOM 1364 O O . ILE A 1 178 ? 0.618 5.623 0.573 1.00 97.50 178 ILE A O 1
ATOM 1368 N N . LEU A 1 179 ? 1.277 6.430 -1.423 1.00 97.38 179 LEU A N 1
ATOM 1369 C CA . LEU A 1 179 ? 0.115 7.287 -1.598 1.00 97.38 179 LEU A CA 1
ATOM 1370 C C . LEU A 1 179 ? -1.184 6.479 -1.672 1.00 97.38 179 LEU A C 1
ATOM 1372 O O . LEU A 1 179 ? -2.157 6.865 -1.029 1.00 97.38 179 LEU A O 1
ATOM 1376 N N . ALA A 1 180 ? -1.220 5.348 -2.381 1.00 98.06 180 ALA A N 1
ATOM 1377 C CA . ALA A 1 180 ? -2.401 4.490 -2.469 1.00 98.06 180 ALA A CA 1
ATOM 1378 C C . ALA A 1 180 ? -2.791 3.905 -1.109 1.00 98.06 180 ALA A C 1
ATOM 1380 O O . ALA A 1 180 ? -3.960 3.966 -0.728 1.00 98.06 180 ALA A O 1
ATOM 1381 N N . GLY A 1 181 ? -1.825 3.379 -0.349 1.00 97.25 181 GLY A N 1
ATOM 1382 C CA . GLY A 1 181 ? -2.080 2.841 0.987 1.00 97.25 181 GLY A CA 1
ATOM 1383 C C . GLY A 1 181 ? -2.602 3.910 1.950 1.00 97.25 181 GLY A C 1
ATOM 1384 O O . GLY A 1 181 ? -3.652 3.730 2.573 1.00 97.25 181 GLY A O 1
ATOM 1385 N N . VAL A 1 182 ? -1.902 5.046 2.043 1.00 97.06 182 VAL A N 1
ATOM 1386 C CA . VAL A 1 182 ? -2.261 6.141 2.961 1.00 97.06 182 VAL A CA 1
ATOM 1387 C C . VAL A 1 182 ? -3.585 6.792 2.566 1.00 97.06 182 VAL A C 1
ATOM 1389 O O . VAL A 1 182 ? -4.428 7.005 3.434 1.00 97.06 182 VAL A O 1
ATOM 1392 N N . SER A 1 183 ? -3.821 7.059 1.280 1.00 97.44 183 SER A N 1
ATOM 1393 C CA . SER A 1 183 ? -5.089 7.645 0.823 1.00 97.44 183 SER A CA 1
ATOM 1394 C C . SER A 1 183 ? -6.271 6.695 1.024 1.00 97.44 183 SER A C 1
ATOM 1396 O O . SER A 1 183 ? -7.319 7.132 1.498 1.00 97.44 183 SER A O 1
ATOM 1398 N N . ALA A 1 184 ? -6.108 5.391 0.765 1.00 97.62 184 ALA A N 1
ATOM 1399 C CA . ALA A 1 184 ? -7.146 4.400 1.047 1.00 97.62 184 ALA A CA 1
ATOM 1400 C C . ALA A 1 184 ? -7.498 4.356 2.538 1.00 97.62 184 ALA A C 1
ATOM 1402 O O . ALA A 1 184 ? -8.677 4.318 2.899 1.00 97.62 184 ALA A O 1
ATOM 1403 N N . LEU A 1 185 ? -6.481 4.373 3.406 1.00 96.25 185 LEU A N 1
ATOM 1404 C CA . LEU A 1 185 ? -6.663 4.401 4.855 1.00 96.25 185 LEU A CA 1
ATOM 1405 C C . LEU A 1 185 ? -7.351 5.687 5.308 1.00 96.25 185 LEU A C 1
ATOM 1407 O O . LEU A 1 185 ? -8.302 5.620 6.082 1.00 96.25 185 LEU A O 1
ATOM 1411 N N . PHE A 1 186 ? -6.901 6.835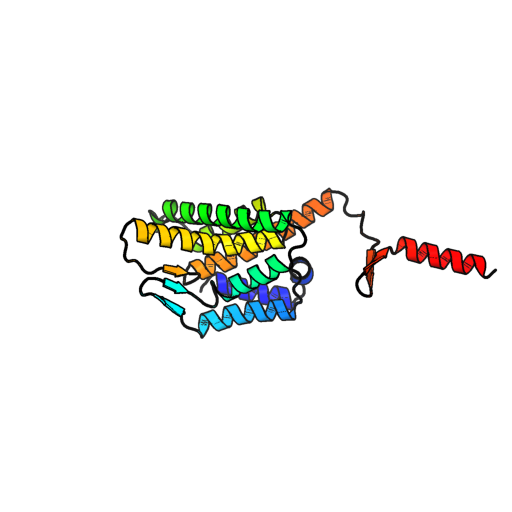 4.803 1.00 95.88 186 PHE A N 1
ATOM 1412 C CA . PHE A 1 186 ? -7.473 8.138 5.119 1.00 95.88 186 PHE A CA 1
ATOM 1413 C C . PHE A 1 186 ? -8.956 8.199 4.739 1.00 95.88 186 PHE A C 1
ATOM 1415 O O . PHE A 1 186 ? -9.795 8.505 5.581 1.00 95.88 186 PHE A O 1
ATOM 1422 N N . LEU A 1 187 ? -9.306 7.801 3.510 1.00 96.06 187 LEU A N 1
ATOM 1423 C CA . LEU A 1 187 ? -10.698 7.734 3.053 1.00 96.06 187 LEU A CA 1
ATOM 1424 C C . LEU A 1 187 ? -11.537 6.776 3.905 1.00 96.06 187 LEU A C 1
ATOM 1426 O O . LEU A 1 187 ? -12.662 7.106 4.290 1.00 96.06 187 LEU A O 1
ATOM 1430 N N . ALA A 1 188 ? -10.993 5.599 4.222 1.00 94.62 188 ALA A N 1
ATOM 1431 C CA . ALA A 1 188 ? -11.671 4.622 5.063 1.00 94.62 188 ALA A CA 1
ATOM 1432 C C . ALA A 1 188 ? -11.900 5.131 6.487 1.00 94.62 188 ALA A C 1
ATOM 1434 O O . ALA A 1 188 ? -12.922 4.796 7.088 1.00 94.62 188 ALA A O 1
ATOM 1435 N N . GLU A 1 189 ? -10.978 5.928 7.021 1.00 94.31 189 GLU A N 1
ATOM 1436 C CA . GLU A 1 189 ? -11.112 6.521 8.343 1.00 94.31 189 GLU A CA 1
ATOM 1437 C C . GLU A 1 189 ? -12.137 7.650 8.337 1.00 94.31 189 GLU A C 1
ATOM 1439 O O . GLU A 1 189 ? -13.135 7.561 9.048 1.00 94.31 189 GLU A O 1
ATOM 1444 N N . THR A 1 190 ? -11.974 8.656 7.477 1.00 92.88 190 THR A N 1
ATOM 1445 C CA . THR A 1 190 ? -12.867 9.821 7.445 1.00 92.88 190 THR A CA 1
ATOM 1446 C C . THR A 1 190 ? -14.305 9.426 7.113 1.00 92.88 190 THR A C 1
ATOM 1448 O O . THR A 1 190 ? -15.242 9.818 7.812 1.00 92.88 190 THR A O 1
ATOM 1451 N N . ILE A 1 191 ? -14.506 8.611 6.074 1.00 92.56 191 ILE A N 1
ATOM 1452 C CA . ILE A 1 191 ? -15.857 8.226 5.650 1.00 92.56 191 ILE A CA 1
ATOM 1453 C C . ILE A 1 191 ? -16.423 7.133 6.564 1.00 92.56 191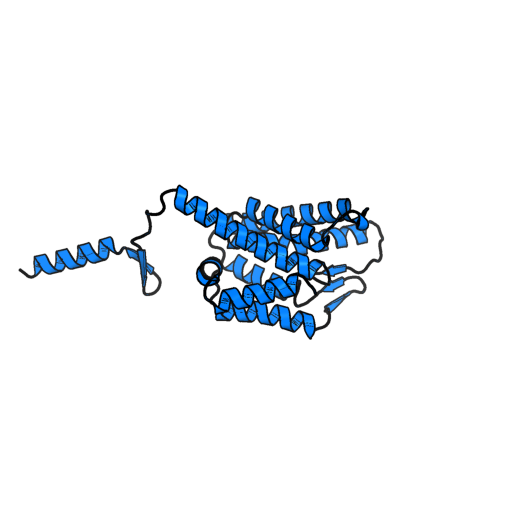 ILE A C 1
ATOM 1455 O O . ILE A 1 191 ? -17.625 7.120 6.841 1.00 92.56 191 ILE A O 1
ATOM 1459 N N . GLY A 1 192 ? -15.575 6.233 7.070 1.00 86.75 192 GLY A N 1
ATOM 1460 C CA . GLY A 1 192 ? -15.976 5.219 8.043 1.00 86.75 192 GLY A CA 1
ATOM 1461 C C . GLY A 1 192 ? -16.491 5.842 9.338 1.00 86.75 192 GLY A C 1
ATOM 1462 O O . GLY A 1 192 ? -17.571 5.478 9.797 1.00 86.75 192 GLY A O 1
ATOM 1463 N N . GLU A 1 193 ? -15.774 6.827 9.881 1.00 87.56 193 GLU A N 1
ATOM 1464 C CA . GLU A 1 193 ? -16.211 7.585 11.057 1.00 87.56 193 GLU A CA 1
ATOM 1465 C C . GLU A 1 193 ? -17.505 8.353 10.800 1.00 87.56 193 GLU A C 1
ATOM 1467 O O . GLU A 1 193 ? -18.415 8.325 11.629 1.00 87.56 193 GLU A O 1
ATOM 1472 N N . PHE A 1 194 ? -17.612 9.028 9.653 1.00 88.06 194 PHE A 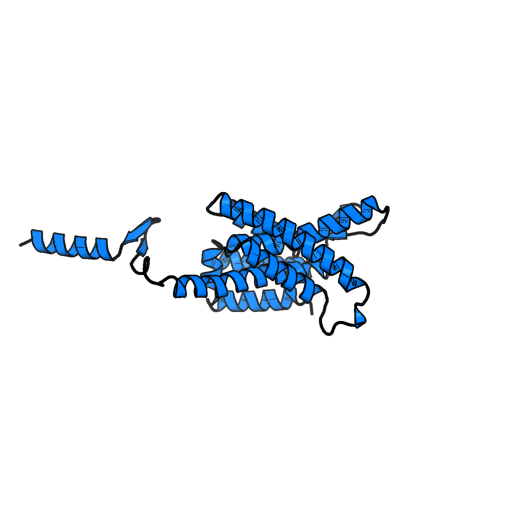N 1
ATOM 1473 C CA . PHE A 1 194 ? -18.821 9.766 9.298 1.00 88.06 194 PHE A CA 1
ATOM 1474 C C . PHE A 1 194 ? -20.044 8.842 9.227 1.00 88.06 194 PHE A C 1
ATOM 1476 O O . PHE A 1 194 ? -21.100 9.148 9.783 1.00 88.06 194 PHE A O 1
ATOM 1483 N N . ARG A 1 195 ? -19.883 7.659 8.625 1.00 85.69 195 ARG A N 1
ATOM 1484 C CA . ARG A 1 195 ? -20.938 6.645 8.555 1.00 85.69 195 ARG A CA 1
ATOM 1485 C C . ARG A 1 195 ? -21.310 6.100 9.933 1.00 85.69 195 ARG A C 1
ATOM 1487 O O . ARG A 1 195 ? -22.495 5.961 10.214 1.00 85.69 195 ARG A O 1
ATOM 1494 N N . GLU A 1 196 ? -20.329 5.803 10.782 1.00 83.69 196 GLU A N 1
ATOM 1495 C CA . GLU A 1 196 ? -20.561 5.330 12.156 1.00 83.69 196 GLU A CA 1
ATOM 1496 C C . GLU A 1 196 ? -21.323 6.371 12.994 1.00 83.69 196 GLU A C 1
ATOM 1498 O O . GLU A 1 196 ? -22.216 6.014 13.765 1.00 83.69 196 GLU A O 1
ATOM 1503 N N . LYS A 1 197 ? -21.032 7.664 12.799 1.00 84.88 197 LYS A N 1
ATOM 1504 C CA . LYS A 1 197 ? -21.741 8.769 13.463 1.00 84.88 197 LYS A CA 1
ATOM 1505 C C . LYS A 1 197 ? -23.186 8.908 12.978 1.00 84.88 197 LYS A C 1
ATOM 1507 O O . LYS A 1 197 ? -24.081 9.015 13.810 1.00 84.88 197 LYS A O 1
ATOM 1512 N N . ILE A 1 198 ? -23.430 8.846 11.665 1.00 84.25 198 ILE A N 1
ATOM 1513 C CA . ILE A 1 198 ? -24.790 8.922 11.093 1.00 84.25 198 ILE A CA 1
ATOM 1514 C C . ILE A 1 198 ? -25.644 7.724 11.509 1.00 84.25 198 ILE A C 1
ATOM 1516 O O . ILE A 1 198 ? -26.828 7.874 11.789 1.00 84.25 198 ILE A O 1
ATOM 1520 N N . GLN A 1 199 ? -25.051 6.532 11.578 1.00 80.88 199 GLN A N 1
ATOM 1521 C CA . GLN A 1 199 ? -25.757 5.302 11.944 1.00 80.88 199 GLN A CA 1
ATOM 1522 C C . GLN A 1 199 ? -26.002 5.160 13.458 1.00 80.88 199 GLN A C 1
ATOM 1524 O O . GLN A 1 199 ? -26.306 4.069 13.934 1.00 80.88 199 GLN A O 1
ATOM 1529 N N . GLY A 1 200 ? -25.909 6.259 14.210 1.00 66.00 200 GLY A N 1
ATOM 1530 C CA . GLY A 1 200 ? -26.458 6.351 15.559 1.00 66.00 200 GLY A CA 1
ATOM 1531 C C . GLY A 1 200 ? -25.442 6.363 16.693 1.00 66.00 200 GLY A C 1
ATOM 1532 O O . GLY A 1 200 ? -25.884 6.303 17.832 1.00 66.00 200 GLY A O 1
ATOM 1533 N N . GLY A 1 201 ? -24.129 6.440 16.423 1.00 61.31 201 GLY A N 1
ATOM 1534 C CA . GLY A 1 201 ? -23.066 6.928 17.330 1.00 61.31 201 GLY A CA 1
ATOM 1535 C C . GLY A 1 201 ? -22.962 6.401 18.780 1.00 61.31 201 GLY A C 1
ATOM 1536 O O . GLY A 1 201 ? -22.098 6.870 19.520 1.00 61.31 201 GLY A O 1
ATOM 1537 N N . THR A 1 202 ? -23.810 5.464 19.221 1.00 54.16 202 THR A N 1
ATOM 1538 C CA . THR A 1 202 ? -24.089 5.294 20.659 1.00 54.16 202 THR A CA 1
ATOM 1539 C C . THR A 1 202 ? -24.599 3.917 21.091 1.00 54.16 202 THR A C 1
ATOM 1541 O O . THR A 1 202 ? -25.077 3.801 22.205 1.00 54.16 202 THR A O 1
ATOM 1544 N N . ASN A 1 203 ? -24.425 2.842 20.314 1.00 49.81 203 ASN A N 1
ATOM 1545 C CA . ASN A 1 203 ? -24.692 1.481 20.835 1.00 49.81 203 ASN A CA 1
ATOM 1546 C C . ASN A 1 203 ? -23.477 0.814 21.510 1.00 49.81 203 ASN A C 1
ATOM 1548 O O . ASN A 1 203 ? -23.544 -0.350 21.887 1.00 49.81 203 ASN A O 1
ATOM 1552 N N . LYS A 1 204 ? -22.344 1.521 21.632 1.00 52.00 204 LYS A N 1
ATOM 1553 C CA . LYS A 1 204 ? -21.107 1.007 22.256 1.00 52.00 204 LYS A CA 1
ATOM 1554 C C . LYS A 1 204 ? -20.356 2.044 23.100 1.00 52.00 204 LYS A C 1
ATOM 1556 O O . LYS A 1 204 ? -19.163 1.875 23.328 1.00 52.00 204 LYS A O 1
ATOM 1561 N N . LYS A 1 205 ? -21.008 3.133 23.530 1.00 50.62 205 LYS A N 1
ATOM 1562 C CA . LYS A 1 205 ? -20.351 4.108 24.424 1.00 50.62 205 LYS A CA 1
ATOM 1563 C C . LYS A 1 205 ? -20.061 3.530 25.810 1.00 50.62 205 LYS A C 1
ATOM 1565 O O . LYS A 1 205 ? -19.158 4.021 26.475 1.00 50.62 205 LYS A O 1
ATOM 1570 N N . ASP A 1 206 ? -20.744 2.453 26.177 1.00 54.91 206 ASP A N 1
ATOM 1571 C CA . ASP A 1 206 ? -20.634 1.850 27.498 1.00 54.91 206 ASP A CA 1
ATOM 1572 C C . ASP A 1 206 ? -19.728 0.618 27.527 1.00 54.91 206 ASP A C 1
ATOM 1574 O O . ASP A 1 206 ? -19.883 -0.199 28.413 1.00 54.91 206 ASP A O 1
ATOM 1578 N N . MET A 1 207 ? -18.791 0.427 26.587 1.00 60.03 207 MET A N 1
ATOM 1579 C CA . MET A 1 207 ? -17.849 -0.700 26.673 1.00 60.03 207 MET A CA 1
ATOM 1580 C C . MET A 1 207 ? -16.432 -0.238 27.004 1.00 60.03 207 MET A C 1
ATOM 1582 O O . MET A 1 207 ? -15.822 0.507 26.236 1.00 60.03 207 MET A O 1
ATOM 1586 N N . LYS A 1 208 ? -15.899 -0.718 28.129 1.00 56.28 208 LYS A N 1
ATOM 1587 C CA . LYS A 1 208 ? -14.507 -0.534 28.549 1.00 56.28 208 LYS A CA 1
ATOM 1588 C C . LYS A 1 208 ? -13.719 -1.789 28.163 1.00 56.28 208 LYS A C 1
ATOM 1590 O O . LYS A 1 208 ? -14.250 -2.895 28.207 1.00 56.28 208 LYS A O 1
ATOM 1595 N N . PHE A 1 209 ? -12.475 -1.626 27.720 1.00 56.38 209 PHE A N 1
ATOM 1596 C CA . PHE A 1 209 ? -11.583 -2.758 27.461 1.00 56.38 209 PHE A CA 1
ATOM 1597 C C . PHE A 1 209 ? -10.637 -2.908 28.650 1.00 56.38 209 PHE A C 1
ATOM 1599 O O . PHE A 1 209 ? -9.772 -2.057 28.857 1.00 56.38 209 PHE A O 1
ATOM 1606 N N . GLU A 1 210 ? -10.817 -3.971 29.427 1.00 63.66 210 GLU A N 1
ATOM 1607 C CA . GLU A 1 210 ? -9.980 -4.317 30.578 1.00 63.66 210 GLU A CA 1
ATOM 1608 C C . GLU A 1 210 ? -9.592 -5.795 30.493 1.00 63.66 210 GLU A C 1
ATOM 1610 O O . GLU A 1 210 ? -10.406 -6.652 30.160 1.00 63.66 210 GLU A O 1
ATOM 1615 N N . GLY A 1 211 ? -8.316 -6.104 30.735 1.00 53.78 211 GLY A N 1
ATOM 1616 C CA . GLY A 1 211 ? -7.841 -7.487 30.866 1.00 53.78 211 GLY A CA 1
ATOM 1617 C C . GLY A 1 211 ? -7.940 -8.386 29.623 1.00 53.78 211 GLY A C 1
ATOM 1618 O O . GLY A 1 211 ? -7.633 -9.568 29.727 1.00 53.78 211 GLY A O 1
ATOM 1619 N N . GLY A 1 212 ? -8.317 -7.865 28.450 1.00 62.66 212 GLY A N 1
ATOM 1620 C CA . GLY A 1 212 ? -8.457 -8.656 27.219 1.00 62.66 212 GLY A CA 1
ATOM 1621 C C . GLY A 1 212 ? -9.899 -8.896 26.763 1.00 62.66 212 GLY A C 1
ATOM 1622 O O . GLY A 1 212 ? -10.093 -9.441 25.675 1.00 62.66 212 GLY A O 1
ATOM 1623 N N . GLU A 1 213 ? -10.896 -8.438 27.524 1.00 50.41 213 GLU A N 1
ATOM 1624 C CA . GLU A 1 213 ? -12.316 -8.532 27.175 1.00 50.41 213 GLU A CA 1
ATOM 1625 C C . GLU A 1 213 ? -13.002 -7.156 27.186 1.00 50.41 213 GLU A C 1
ATOM 1627 O O . GLU A 1 213 ? -12.525 -6.191 27.785 1.00 50.41 213 GLU A O 1
ATOM 1632 N N . PHE A 1 214 ? -14.118 -7.047 26.460 1.00 63.41 214 PHE A N 1
ATOM 1633 C CA . PHE A 1 214 ? -14.961 -5.851 26.468 1.00 63.41 214 PHE A CA 1
ATOM 1634 C C . PHE A 1 214 ? -16.044 -6.016 27.538 1.00 63.41 214 PHE A C 1
ATOM 1636 O O . PHE A 1 214 ? -16.911 -6.876 27.388 1.00 63.41 214 PHE A O 1
ATOM 1643 N N . THR A 1 215 ? -16.015 -5.187 28.581 1.00 62.66 215 THR A N 1
ATOM 1644 C CA . THR A 1 215 ? -17.009 -5.176 29.665 1.00 62.66 215 THR A CA 1
ATOM 1645 C C . THR A 1 215 ? -17.952 -3.985 29.513 1.00 62.66 215 THR A C 1
ATOM 1647 O O . THR A 1 215 ? -17.551 -2.913 29.055 1.00 62.66 215 THR A O 1
ATOM 1650 N N . ASN A 1 216 ? -19.230 -4.173 29.854 1.00 70.69 216 ASN A N 1
ATOM 1651 C CA . ASN A 1 216 ? -20.243 -3.124 29.773 1.00 70.69 216 ASN A CA 1
ATOM 1652 C C . ASN A 1 216 ? -20.283 -2.307 31.080 1.00 70.69 216 ASN A C 1
ATOM 1654 O O . ASN A 1 216 ? -20.603 -2.836 32.142 1.00 70.69 216 ASN A O 1
ATOM 1658 N N . ILE A 1 217 ? -19.999 -1.008 30.993 1.00 65.31 217 ILE A N 1
ATOM 1659 C CA . ILE A 1 217 ? -19.982 -0.024 32.085 1.00 65.31 217 ILE A CA 1
ATOM 1660 C C . ILE A 1 217 ? -21.356 0.062 32.771 1.00 65.31 217 ILE A C 1
ATOM 1662 O O . ILE A 1 217 ? -21.436 0.348 33.967 1.00 65.31 217 ILE A O 1
ATOM 1666 N N . LEU A 1 218 ? -22.448 -0.192 32.040 1.00 63.50 218 LEU A N 1
ATOM 1667 C CA . LEU A 1 218 ? -23.793 -0.229 32.618 1.00 63.50 218 LEU A CA 1
ATOM 1668 C C . LEU A 1 218 ? -24.009 -1.477 33.480 1.00 63.50 218 LEU A C 1
ATOM 1670 O O . LEU A 1 218 ? -24.564 -1.356 34.570 1.00 63.50 218 LEU A O 1
ATOM 1674 N N . ASP A 1 219 ? -23.521 -2.642 33.046 1.00 64.00 219 ASP A N 1
ATOM 1675 C CA . ASP A 1 219 ? -23.623 -3.880 33.830 1.00 64.00 219 ASP A CA 1
ATOM 1676 C C . ASP A 1 219 ? -22.777 -3.793 35.105 1.00 64.00 219 ASP A C 1
ATOM 1678 O O . ASP A 1 219 ? -23.206 -4.242 36.166 1.00 64.00 219 ASP A O 1
ATOM 1682 N N . GLU A 1 220 ? -21.613 -3.145 35.030 1.00 62.94 220 GLU A N 1
ATOM 1683 C CA . GLU A 1 220 ? -20.724 -2.928 36.173 1.00 62.94 220 GLU A CA 1
ATOM 1684 C C . GLU A 1 220 ? -21.352 -1.994 37.224 1.00 62.94 220 GLU A C 1
ATOM 1686 O O . GLU A 1 220 ? -21.386 -2.325 38.409 1.00 62.94 220 GLU A O 1
ATOM 1691 N N . ARG A 1 221 ? -21.961 -0.873 36.802 1.00 61.94 221 ARG A N 1
ATOM 1692 C CA . ARG A 1 221 ? -22.692 0.027 37.719 1.00 61.94 221 ARG A CA 1
ATOM 1693 C C . ARG A 1 221 ? -23.937 -0.614 38.329 1.00 61.94 221 ARG A C 1
ATOM 1695 O O . ARG A 1 221 ? -24.277 -0.304 39.469 1.00 61.94 221 ARG A O 1
ATOM 1702 N N . VAL A 1 222 ? -24.639 -1.465 37.578 1.00 63.41 222 VAL A N 1
ATOM 1703 C CA . VAL A 1 222 ? -25.811 -2.200 38.081 1.00 63.41 222 VAL A CA 1
ATOM 1704 C C . VAL A 1 222 ? -25.393 -3.260 39.102 1.00 63.41 222 VAL A C 1
ATOM 1706 O O . VAL A 1 222 ? -26.108 -3.452 40.082 1.00 63.41 222 VAL A O 1
ATOM 1709 N N . LYS A 1 223 ? -24.236 -3.908 38.915 1.00 63.97 223 LYS A N 1
ATOM 1710 C CA . LYS A 1 223 ? -23.672 -4.855 39.888 1.00 63.97 223 LYS A CA 1
ATOM 1711 C C . LYS A 1 223 ? -23.327 -4.173 41.211 1.00 63.97 223 LYS A C 1
ATOM 1713 O O . LYS A 1 223 ? -23.854 -4.578 42.236 1.00 63.97 223 LYS A O 1
ATOM 1718 N N . ILE A 1 224 ? -22.564 -3.0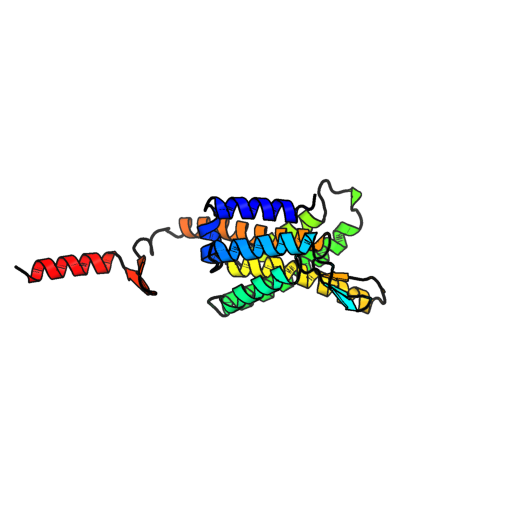77 41.157 1.00 65.62 224 ILE A N 1
ATOM 1719 C CA . ILE A 1 224 ? -22.159 -2.313 42.351 1.00 65.62 224 ILE A CA 1
ATOM 1720 C C . ILE A 1 224 ? -23.386 -1.861 43.156 1.00 65.62 224 ILE A C 1
ATOM 1722 O O . ILE A 1 224 ? -23.446 -2.066 44.360 1.00 65.62 224 ILE A O 1
ATOM 1726 N N . LYS A 1 225 ? -24.421 -1.334 42.484 1.00 65.12 225 LYS A N 1
ATOM 1727 C CA . LYS A 1 225 ? -25.665 -0.931 43.161 1.00 65.12 225 LYS A CA 1
ATOM 1728 C C . LYS A 1 225 ? -26.413 -2.080 43.840 1.00 65.12 225 LYS A C 1
ATOM 1730 O O . LYS A 1 225 ? -27.054 -1.848 44.856 1.00 65.12 225 LYS A O 1
ATOM 1735 N N . ARG A 1 226 ? -26.394 -3.285 43.263 1.00 61.38 226 ARG A N 1
ATOM 1736 C CA . ARG A 1 226 ? -27.055 -4.463 43.852 1.00 61.38 226 ARG A CA 1
ATOM 1737 C C . ARG A 1 226 ? -26.290 -5.009 45.051 1.00 61.38 226 ARG A C 1
ATOM 1739 O O . ARG A 1 226 ? -26.918 -5.512 45.974 1.00 61.38 226 ARG A O 1
ATOM 1746 N N . ASP A 1 227 ? -24.968 -4.912 45.028 1.00 65.38 227 ASP A N 1
ATOM 1747 C CA . ASP A 1 227 ? -24.128 -5.353 46.137 1.00 65.38 227 ASP A CA 1
ATOM 1748 C C . ASP A 1 227 ? -24.290 -4.400 47.344 1.00 65.38 227 ASP A C 1
ATOM 1750 O O . ASP A 1 227 ? -24.487 -4.873 48.460 1.00 65.38 227 ASP A O 1
ATOM 1754 N N . ASP A 1 228 ? -24.397 -3.083 47.109 1.00 64.62 228 ASP A N 1
ATOM 1755 C CA . ASP A 1 228 ? -24.683 -2.072 48.149 1.00 64.62 228 ASP A CA 1
ATOM 1756 C C . ASP A 1 228 ? -26.086 -2.207 48.791 1.00 64.62 228 ASP A C 1
ATOM 1758 O O . ASP A 1 228 ? -26.302 -1.794 49.933 1.00 64.62 228 ASP A O 1
ATOM 1762 N N . GLU A 1 229 ? -27.072 -2.741 48.059 1.00 64.62 229 GLU A N 1
ATOM 1763 C CA . GLU A 1 229 ? -28.439 -2.967 48.562 1.00 64.62 229 GLU A CA 1
ATOM 1764 C C . GLU A 1 229 ? -28.573 -4.263 49.376 1.00 64.62 229 GLU A C 1
ATOM 1766 O O . GLU A 1 229 ? -29.465 -4.348 50.216 1.00 64.62 229 GLU A O 1
ATOM 1771 N N . ASN A 1 230 ? -27.691 -5.246 49.168 1.00 59.97 230 ASN A N 1
ATOM 1772 C CA . ASN A 1 230 ? -27.700 -6.522 49.894 1.00 59.97 230 ASN A CA 1
ATOM 1773 C C . ASN A 1 230 ? -26.879 -6.497 51.200 1.00 59.97 230 ASN A C 1
ATOM 1775 O O . ASN A 1 230 ? -26.944 -7.453 51.970 1.00 59.97 230 ASN A O 1
ATOM 1779 N N . GLU A 1 231 ? -26.114 -5.430 51.456 1.00 57.25 231 GLU A N 1
ATOM 1780 C CA . GLU A 1 231 ? -25.363 -5.213 52.706 1.00 57.25 231 GLU A CA 1
ATOM 1781 C C . GLU A 1 231 ? -26.128 -4.377 53.760 1.00 57.25 231 GLU A C 1
ATOM 1783 O O . GLU A 1 231 ? -25.562 -4.019 54.797 1.00 57.25 231 GLU A O 1
ATOM 1788 N N . LYS A 1 232 ? -27.416 -4.077 53.534 1.00 47.19 232 LYS A N 1
ATOM 1789 C CA . LYS A 1 232 ? -28.321 -3.431 54.507 1.00 47.19 232 LYS A CA 1
ATOM 1790 C C . LYS A 1 232 ? -29.393 -4.385 55.015 1.00 47.19 232 LYS A C 1
ATOM 1792 O O . LYS A 1 232 ? -29.734 -4.256 56.212 1.00 47.19 232 LYS A O 1
#

pLDDT: mean 88.23, std 13.03, range [47.19, 98.38]

Organism: NCBI:txid99594